Protein AF-A0A1F8RVR6-F1 (afdb_monomer_lite)

Secondary structure (DSSP, 8-state):
--PPPPPPP--TTSEEEETT--S-EEEEEE-SSSTT-EEEEETTTTEEEEE-GGGEEEE-HHHHHHHHHHHHHTPPPHHHHHT--HHHHHTS-TT-HHHHHHHHHHHHHHHHS-PPP-PPPP-SPPPTTS--SS--EEEETTEEEEEETTEEEE-SSPPPPBTTB-TT-THHHHT-S-EEEEETTEEEETTT--EEE---

Foldseek 3Di:
DPDDDDQDDFDPLQWFDFPPADDIWTFDADPVPFQLWTWTQHPVVRDIDTDHPQRTPGTHPVNVVVSLVRNVVRQDDLCQQQLHDPVVVVPDDPPHCLVVLSVVQSVVCSVISHGQDSHHDDPDFDDPPPPDPDWEWDDGSNFIWTCDPRDTDTDVPTDDQDPNADAHYCCVVPVDDDFDDDDPFWTADPRHGDIDGDDD

pLDDT: mean 78.47, std 20.17, range [34.47, 98.69]

Structure (mmCIF, N/CA/C/O backbone):
data_AF-A0A1F8RVR6-F1
#
_entry.id   AF-A0A1F8RVR6-F1
#
loop_
_atom_site.group_PDB
_atom_site.id
_atom_site.type_symbol
_atom_site.label_atom_id
_atom_site.label_alt_id
_atom_site.label_comp_id
_atom_site.label_asym_id
_atom_site.label_entity_id
_atom_site.label_seq_id
_atom_site.pdbx_PDB_ins_code
_atom_site.Cartn_x
_atom_site.Cartn_y
_atom_site.Cartn_z
_atom_site.occupancy
_atom_site.B_iso_or_equiv
_atom_site.auth_seq_id
_atom_site.auth_comp_id
_atom_site.auth_asym_id
_atom_site.auth_atom_id
_atom_site.pdbx_PDB_model_num
ATOM 1 N N . MET A 1 1 ? 0.238 6.242 42.843 1.00 45.16 1 MET A N 1
ATOM 2 C CA . MET A 1 1 ? -0.455 5.699 41.662 1.00 45.16 1 MET A CA 1
ATOM 3 C C . MET A 1 1 ? -0.094 6.628 40.527 1.00 45.16 1 MET A C 1
ATOM 5 O O . MET A 1 1 ? -0.542 7.762 40.542 1.00 45.16 1 MET A O 1
ATOM 9 N N . THR A 1 2 ? 0.858 6.245 39.686 1.00 46.62 2 THR A N 1
ATOM 10 C CA . THR A 1 2 ? 1.146 6.991 38.458 1.00 46.62 2 THR A CA 1
ATOM 11 C C . THR A 1 2 ? 0.022 6.667 37.491 1.00 46.62 2 THR A C 1
ATOM 13 O O . THR A 1 2 ? -0.134 5.496 37.142 1.00 46.62 2 THR A O 1
ATOM 16 N N . ASP A 1 3 ? -0.792 7.664 37.145 1.00 58.59 3 ASP A N 1
ATOM 17 C CA . ASP A 1 3 ? -1.763 7.536 36.063 1.00 58.59 3 ASP A CA 1
ATOM 18 C C . ASP A 1 3 ? -1.012 7.051 34.823 1.00 58.59 3 ASP A C 1
ATOM 20 O O . ASP A 1 3 ? 0.013 7.620 34.436 1.00 58.59 3 ASP A O 1
ATOM 24 N N . GLY A 1 4 ? -1.463 5.924 34.272 1.00 61.03 4 GLY A N 1
ATOM 25 C CA . GLY A 1 4 ? -0.941 5.414 33.012 1.00 61.03 4 GLY A CA 1
ATOM 26 C C . GLY A 1 4 ? -1.176 6.418 31.878 1.00 61.03 4 GLY A C 1
ATOM 27 O O . GLY A 1 4 ? -1.880 7.413 32.067 1.00 61.03 4 GLY A O 1
ATOM 28 N N . PRO A 1 5 ? -0.600 6.176 30.690 1.00 64.00 5 PRO A N 1
ATOM 29 C CA . PRO A 1 5 ? -0.860 7.023 29.534 1.00 64.00 5 PRO A CA 1
ATOM 30 C C . PRO A 1 5 ? -2.372 7.137 29.300 1.00 64.00 5 PRO A C 1
ATOM 32 O O . PRO A 1 5 ? -3.082 6.133 29.223 1.00 64.00 5 PRO A O 1
ATOM 35 N N . GLN A 1 6 ? -2.860 8.376 29.243 1.00 69.88 6 GLN A N 1
ATOM 36 C CA . GLN A 1 6 ? -4.255 8.661 28.938 1.00 69.88 6 GLN A CA 1
ATOM 37 C C . GLN A 1 6 ? -4.538 8.225 27.492 1.00 69.88 6 GLN A C 1
ATOM 39 O O . GLN A 1 6 ? -3.697 8.478 26.623 1.00 69.88 6 GLN A O 1
ATOM 44 N N . PRO A 1 7 ? -5.683 7.573 27.213 1.00 78.31 7 PRO A N 1
ATOM 45 C CA . PRO A 1 7 ? -6.039 7.226 25.846 1.00 78.31 7 PRO A CA 1
ATOM 46 C C . PRO A 1 7 ? -6.102 8.491 24.975 1.00 78.31 7 PRO A C 1
ATOM 48 O O . PRO A 1 7 ? -6.507 9.551 25.469 1.00 78.31 7 PRO A O 1
ATOM 51 N N . PRO A 1 8 ? -5.705 8.395 23.696 1.00 86.56 8 PRO A N 1
ATOM 52 C CA . PRO A 1 8 ? -5.895 9.480 22.748 1.00 86.56 8 PRO A CA 1
ATOM 53 C C . PRO A 1 8 ? -7.387 9.786 22.595 1.00 86.56 8 PRO A C 1
ATOM 55 O O . PRO A 1 8 ? -8.241 8.950 22.893 1.00 86.56 8 PRO A O 1
ATOM 58 N N . ASP A 1 9 ? -7.700 10.982 22.107 1.00 91.81 9 ASP A N 1
ATOM 59 C CA . ASP A 1 9 ? -9.063 11.294 21.692 1.00 91.81 9 ASP A CA 1
ATOM 60 C C . ASP A 1 9 ? -9.406 10.451 20.453 1.00 91.81 9 ASP A C 1
ATOM 62 O O . ASP A 1 9 ? -8.714 10.530 19.435 1.00 91.81 9 ASP A O 1
ATOM 66 N N . PHE A 1 10 ? -10.422 9.594 20.562 1.00 92.56 10 PHE A N 1
ATOM 67 C CA . PHE A 1 10 ? -10.899 8.749 19.472 1.00 92.56 10 PHE A CA 1
ATOM 68 C C . PHE A 1 10 ? -12.423 8.747 19.423 1.00 92.56 10 PHE A C 1
ATOM 70 O O . PHE A 1 10 ? -13.103 8.790 20.449 1.00 92.56 10 PHE A O 1
ATOM 77 N N . ASP A 1 11 ? -12.964 8.649 18.212 1.00 95.62 11 ASP A N 1
ATOM 78 C CA . ASP A 1 11 ? -14.402 8.531 18.009 1.00 95.62 11 ASP A CA 1
ATOM 79 C C . ASP A 1 11 ? -14.835 7.062 18.202 1.00 95.62 11 ASP A C 1
ATOM 81 O O . ASP A 1 11 ? -14.398 6.187 17.444 1.00 95.62 11 ASP A O 1
ATOM 85 N N . PRO A 1 12 ? -15.698 6.743 19.187 1.00 95.19 12 PRO A N 1
ATOM 86 C CA . PRO A 1 12 ? -16.161 5.377 19.412 1.00 95.19 12 PRO A CA 1
ATOM 87 C C . PRO A 1 12 ? -17.019 4.822 18.262 1.00 95.19 12 PRO A C 1
ATOM 89 O O . PRO A 1 12 ? -17.211 3.603 18.192 1.00 95.19 12 PRO A O 1
ATOM 92 N N . GLU A 1 13 ? -17.534 5.663 17.356 1.00 97.75 13 GLU A N 1
ATOM 93 C CA . GLU A 1 13 ? -18.201 5.212 16.130 1.00 97.75 13 GLU A CA 1
ATOM 94 C C . GLU A 1 13 ? -17.207 4.700 15.081 1.00 97.75 13 GLU A C 1
ATOM 96 O O . GLU A 1 13 ? -17.580 3.882 14.234 1.00 97.75 13 GLU A O 1
ATOM 101 N N . LEU A 1 14 ? -15.938 5.105 15.153 1.00 98.06 14 LEU A N 1
ATOM 102 C CA . LEU A 1 14 ? -14.875 4.693 14.237 1.00 98.06 14 LEU A CA 1
ATOM 103 C C . LEU A 1 14 ? -14.159 3.422 14.715 1.00 98.06 14 LEU A C 1
ATOM 105 O O . LEU A 1 14 ? -12.935 3.374 14.815 1.00 98.06 14 LEU A O 1
ATOM 109 N N . TRP A 1 15 ? -14.924 2.366 15.006 1.00 98.25 15 TRP A N 1
ATOM 110 C CA . TRP A 1 15 ? -14.378 1.080 15.445 1.00 98.25 15 TRP A CA 1
ATOM 111 C C . TRP A 1 15 ? -14.198 0.061 14.309 1.00 98.25 15 TRP A C 1
ATOM 113 O O . TRP A 1 15 ? -14.964 0.038 13.335 1.00 98.25 15 TRP A O 1
ATOM 123 N N . ILE A 1 16 ? -13.217 -0.824 14.483 1.00 98.56 16 ILE A N 1
ATOM 124 C CA . ILE A 1 16 ? -12.959 -2.029 13.684 1.00 98.56 16 ILE A CA 1
ATOM 125 C C . ILE A 1 16 ? -12.649 -3.228 14.596 1.00 98.56 16 ILE A C 1
ATOM 127 O O . ILE A 1 16 ? -12.358 -3.054 15.780 1.00 98.56 16 ILE A O 1
ATOM 131 N N . THR A 1 17 ? -12.667 -4.435 14.044 1.00 98.38 17 THR A N 1
ATOM 132 C CA . THR A 1 17 ? -11.943 -5.601 14.570 1.00 98.38 17 THR A CA 1
ATOM 133 C C . THR A 1 17 ? -10.935 -6.053 13.524 1.00 98.38 17 THR A C 1
ATOM 135 O O . THR A 1 17 ? -11.182 -5.907 12.325 1.00 98.38 17 THR A O 1
ATOM 138 N N . ALA A 1 18 ? -9.804 -6.593 13.964 1.00 97.44 18 ALA A N 1
ATOM 139 C CA . ALA A 1 18 ? -8.754 -7.063 13.074 1.00 97.44 18 ALA A CA 1
ATOM 140 C C . ALA A 1 18 ? -8.222 -8.424 13.528 1.00 97.44 18 ALA A C 1
ATOM 142 O O . ALA A 1 18 ? -8.291 -8.750 14.714 1.00 97.44 18 ALA A O 1
ATOM 143 N N . ASP A 1 19 ? -7.731 -9.219 12.582 1.00 96.38 19 ASP A N 1
ATOM 144 C CA . ASP A 1 19 ? -7.071 -10.486 12.892 1.00 96.38 19 ASP A CA 1
ATOM 145 C C . ASP A 1 19 ? -5.822 -10.247 13.757 1.00 96.38 19 ASP A C 1
ATOM 147 O O . ASP A 1 19 ? -5.131 -9.241 13.601 1.00 96.38 19 ASP A O 1
ATOM 151 N N . GLY A 1 20 ? -5.567 -11.136 14.716 1.00 93.38 20 GLY A N 1
ATOM 152 C CA . GLY A 1 20 ? -4.473 -10.984 15.683 1.00 93.38 20 GLY A CA 1
ATOM 153 C C . GLY A 1 20 ? -4.696 -9.958 16.807 1.00 93.38 20 GLY A C 1
ATOM 154 O O . GLY A 1 20 ? -3.794 -9.769 17.623 1.00 93.38 20 GLY A O 1
ATOM 155 N N . TYR A 1 21 ? -5.873 -9.324 16.902 1.00 94.38 21 TYR A N 1
ATOM 156 C CA . TYR A 1 21 ? -6.190 -8.361 17.963 1.00 94.38 21 TYR A CA 1
ATOM 157 C C . TYR A 1 21 ? -7.416 -8.754 18.790 1.00 94.38 21 TYR A C 1
ATOM 159 O O . TYR A 1 21 ? -8.467 -9.120 18.263 1.00 94.38 21 TYR A O 1
ATOM 167 N N . ASP A 1 22 ? -7.305 -8.572 20.107 1.00 94.12 22 ASP A N 1
ATOM 168 C CA . ASP A 1 22 ? -8.416 -8.776 21.031 1.00 94.12 22 ASP A CA 1
ATOM 169 C C . ASP A 1 22 ? -9.325 -7.541 21.101 1.00 94.12 22 ASP A C 1
ATOM 171 O O . ASP A 1 22 ? -8.933 -6.462 21.554 1.00 94.12 22 ASP A O 1
ATOM 175 N N . GLY A 1 23 ? -10.589 -7.723 20.718 1.00 94.75 23 GLY A N 1
ATOM 176 C CA . GLY A 1 23 ? -11.634 -6.710 20.859 1.00 94.75 23 GLY A CA 1
ATOM 177 C C . GLY A 1 23 ? -11.645 -5.650 19.755 1.00 94.75 23 GLY A C 1
ATOM 178 O O . GLY A 1 23 ? -11.168 -5.859 18.642 1.00 94.75 23 GLY A O 1
ATOM 179 N N . ARG A 1 24 ? -12.286 -4.511 20.048 1.00 97.19 24 ARG A N 1
ATOM 180 C CA . ARG A 1 24 ? -12.401 -3.393 19.105 1.00 97.19 24 ARG A CA 1
ATOM 181 C C . ARG A 1 24 ? -11.154 -2.520 19.132 1.00 97.19 24 ARG A C 1
ATOM 183 O O . ARG A 1 24 ? -10.640 -2.201 20.204 1.00 97.19 24 ARG A O 1
ATOM 190 N N . LEU A 1 25 ? -10.764 -2.073 17.947 1.00 98.06 25 LEU A N 1
ATOM 191 C CA . LEU A 1 25 ? -9.764 -1.037 17.724 1.00 98.06 25 LEU A CA 1
ATOM 192 C C . LEU A 1 25 ? -10.461 0.217 17.195 1.00 98.06 25 LEU A C 1
ATOM 194 O O . LEU A 1 25 ? -11.483 0.101 16.516 1.00 98.06 25 LEU A O 1
ATOM 198 N N . TYR A 1 26 ? -9.918 1.396 17.475 1.00 98.06 26 TYR A N 1
ATOM 199 C CA . TYR A 1 26 ? -10.520 2.672 17.072 1.00 98.06 26 TYR A CA 1
ATOM 200 C C . TYR A 1 26 ? -9.595 3.433 16.129 1.00 98.06 26 TYR A C 1
ATOM 202 O O . TYR A 1 26 ? -8.412 3.577 16.425 1.00 98.06 26 TYR A O 1
ATOM 210 N N . LEU A 1 27 ? -10.118 3.891 14.992 1.00 98.00 27 LEU A N 1
ATOM 211 C CA . LEU A 1 27 ? -9.338 4.563 13.951 1.00 98.00 27 LEU A CA 1
ATOM 212 C C . LEU A 1 27 ? -8.799 5.904 14.460 1.00 98.00 27 LEU A C 1
ATOM 214 O O . LEU A 1 27 ? -9.563 6.735 14.948 1.00 98.00 27 LEU A O 1
ATOM 218 N N . LEU A 1 28 ? -7.492 6.117 14.304 1.00 96.25 28 LEU A N 1
ATOM 219 C CA . LEU A 1 28 ? -6.816 7.362 14.676 1.00 96.25 28 LEU A CA 1
ATOM 220 C C . LEU A 1 28 ? -6.298 8.135 13.458 1.00 96.25 28 LEU A C 1
ATOM 222 O O . LEU A 1 28 ? -6.346 9.363 13.455 1.00 96.25 28 LEU A O 1
ATOM 226 N N . GLY A 1 29 ? -5.804 7.452 12.417 1.00 93.88 29 GLY A N 1
ATOM 227 C CA . GLY A 1 29 ? -5.259 8.137 11.240 1.00 93.88 29 GLY A CA 1
ATOM 228 C C . GLY A 1 29 ? -4.235 7.335 10.440 1.00 93.88 29 GLY A C 1
ATOM 229 O O . GLY A 1 29 ? -4.342 6.117 10.319 1.00 93.88 29 GLY A O 1
ATOM 230 N N . ASN A 1 30 ? -3.255 8.043 9.873 1.00 90.19 30 ASN A N 1
ATOM 231 C CA . ASN A 1 30 ? -2.177 7.482 9.055 1.00 90.19 30 ASN A CA 1
ATOM 232 C C . ASN A 1 30 ? -0.987 7.054 9.923 1.00 90.19 30 ASN A C 1
ATOM 234 O O . ASN A 1 30 ? -0.558 7.814 10.789 1.00 90.19 30 ASN A O 1
ATOM 238 N N . ALA A 1 31 ? -0.443 5.857 9.684 1.00 87.50 31 ALA A N 1
ATOM 239 C CA . ALA A 1 31 ? 0.721 5.357 10.419 1.00 87.50 31 ALA A CA 1
ATOM 240 C C . ALA A 1 31 ? 2.039 5.990 9.987 1.00 87.50 31 ALA A C 1
ATOM 242 O O . ALA A 1 31 ? 3.008 5.925 10.737 1.00 87.50 31 ALA A O 1
ATOM 243 N N . HIS A 1 32 ? 2.083 6.581 8.790 1.00 81.81 32 HIS A N 1
ATOM 244 C CA . HIS A 1 32 ? 3.288 7.143 8.180 1.00 81.81 32 HIS A CA 1
ATOM 245 C C . HIS A 1 32 ? 4.469 6.153 8.108 1.00 81.81 32 HIS A C 1
ATOM 247 O O . HIS A 1 32 ? 5.615 6.569 7.979 1.00 81.81 32 HIS A O 1
ATOM 253 N N . THR A 1 33 ? 4.191 4.846 8.187 1.00 78.31 33 THR A N 1
ATOM 254 C CA . THR A 1 33 ? 5.184 3.770 8.061 1.00 78.31 33 THR A CA 1
ATOM 255 C C . THR A 1 33 ? 5.143 3.152 6.670 1.00 78.31 33 THR A C 1
ATOM 257 O O . THR A 1 33 ? 6.149 3.134 5.977 1.00 78.31 33 THR A O 1
ATOM 260 N N . HIS A 1 34 ? 3.965 2.696 6.240 1.00 80.75 34 HIS A N 1
ATOM 261 C CA . HIS A 1 34 ? 3.721 2.179 4.896 1.00 80.75 34 HIS A CA 1
ATOM 262 C C . HIS A 1 34 ? 2.430 2.771 4.341 1.00 80.75 34 HIS A C 1
ATOM 264 O O . HIS A 1 34 ? 1.487 3.044 5.094 1.00 80.75 34 HIS A O 1
ATOM 270 N N . LEU A 1 35 ? 2.370 2.936 3.022 1.00 87.38 35 LEU A N 1
ATOM 271 C CA . LEU A 1 35 ? 1.188 3.466 2.359 1.00 87.38 35 LEU A CA 1
ATOM 272 C C . LEU A 1 35 ? -0.030 2.569 2.634 1.00 87.38 35 LEU A C 1
ATOM 274 O O . LEU A 1 35 ? 0.034 1.346 2.506 1.00 87.38 35 LEU A O 1
ATOM 278 N N . GLY A 1 36 ? -1.130 3.185 3.066 1.00 90.38 36 GLY A N 1
ATOM 279 C CA . GLY A 1 36 ? -2.365 2.486 3.429 1.00 90.38 36 GLY A CA 1
ATOM 280 C C . GLY A 1 36 ? -2.401 1.880 4.835 1.00 90.38 36 GLY A C 1
ATOM 281 O O . GLY A 1 36 ? -3.452 1.369 5.228 1.00 90.38 36 GLY A O 1
ATOM 282 N N . ARG A 1 37 ? -1.320 1.971 5.630 1.00 93.31 37 ARG A N 1
ATOM 283 C CA . ARG A 1 37 ? -1.350 1.570 7.047 1.00 93.31 37 ARG A CA 1
ATOM 284 C C . ARG A 1 37 ? -2.111 2.585 7.893 1.00 93.31 37 ARG A C 1
ATOM 286 O O . ARG A 1 37 ? -1.864 3.792 7.854 1.00 93.31 37 ARG A O 1
ATOM 293 N N . ILE A 1 38 ? -3.015 2.052 8.700 1.00 95.94 38 ILE A N 1
ATOM 294 C CA . ILE A 1 38 ? -3.938 2.794 9.545 1.00 95.94 38 ILE A CA 1
ATOM 295 C C . ILE A 1 38 ? -3.459 2.679 10.989 1.00 95.94 38 ILE A C 1
ATOM 297 O O . ILE A 1 38 ? -3.256 1.569 11.483 1.00 95.94 38 ILE A O 1
ATOM 301 N N . VAL A 1 39 ? -3.319 3.811 11.678 1.00 96.56 39 VAL A N 1
ATOM 302 C CA . VAL A 1 39 ? -3.113 3.821 13.133 1.00 96.56 39 VAL A CA 1
ATOM 303 C C . VAL A 1 39 ? -4.444 3.602 13.813 1.00 96.56 39 VAL A C 1
ATOM 305 O O . VAL A 1 39 ? -5.431 4.281 13.506 1.00 96.56 39 VAL A O 1
ATOM 308 N N . VAL A 1 40 ? -4.449 2.700 14.783 1.00 97.00 40 VAL A N 1
ATOM 309 C CA . VAL A 1 40 ? -5.610 2.408 15.611 1.00 97.00 40 VAL A CA 1
ATOM 310 C C . VAL A 1 40 ? -5.243 2.365 17.085 1.00 97.00 40 VAL A C 1
ATOM 312 O O . VAL A 1 40 ? -4.145 1.958 17.455 1.00 97.00 40 VAL A O 1
ATOM 315 N N . TRP A 1 41 ? -6.174 2.769 17.941 1.00 97.06 41 TRP A N 1
ATOM 316 C CA . TRP A 1 41 ? -6.078 2.582 19.383 1.00 97.06 41 TRP A CA 1
ATOM 317 C C . TRP A 1 41 ? -6.628 1.215 19.783 1.00 97.06 41 TRP A C 1
ATOM 319 O O . TRP A 1 41 ? -7.749 0.871 19.403 1.00 97.06 41 TRP A O 1
ATOM 329 N N . SER A 1 42 ? -5.875 0.459 20.582 1.00 95.12 42 SER A N 1
ATOM 330 C CA . SER A 1 42 ? -6.341 -0.783 21.197 1.00 95.12 42 SER A CA 1
ATOM 331 C C . SER A 1 42 ? -6.611 -0.590 22.685 1.00 95.12 42 SER A C 1
ATOM 333 O O . SER A 1 42 ? -5.710 -0.306 23.478 1.00 95.12 42 SER A O 1
ATOM 335 N N . GLU A 1 43 ? -7.854 -0.839 23.091 1.00 90.56 43 GLU A N 1
ATOM 336 C CA . GLU A 1 43 ? -8.242 -0.835 24.503 1.00 90.56 43 GLU A CA 1
ATOM 337 C C . GLU A 1 43 ? -7.695 -2.042 25.280 1.00 90.56 43 GLU A C 1
ATOM 339 O O . GLU A 1 43 ? -7.586 -1.965 26.505 1.00 90.56 43 GLU A O 1
ATOM 344 N N . ALA A 1 44 ? -7.356 -3.144 24.604 1.00 91.50 44 ALA A N 1
ATOM 345 C CA . ALA A 1 44 ? -6.841 -4.351 25.249 1.00 91.50 44 ALA A CA 1
ATOM 346 C C . ALA A 1 44 ? -5.401 -4.154 25.746 1.00 91.50 44 ALA A C 1
ATOM 348 O O . ALA A 1 44 ? -5.100 -4.455 26.899 1.00 91.50 44 ALA A O 1
ATOM 349 N N . ILE A 1 45 ? -4.538 -3.581 24.900 1.00 91.31 45 ILE A N 1
ATOM 350 C CA . ILE A 1 45 ? -3.124 -3.327 25.228 1.00 91.31 45 ILE A CA 1
ATOM 351 C C . ILE A 1 45 ? -2.852 -1.888 25.689 1.00 91.31 45 ILE A C 1
ATOM 353 O O . ILE A 1 45 ? -1.723 -1.572 26.052 1.00 91.31 45 ILE A O 1
ATOM 357 N N . LYS A 1 46 ? -3.875 -1.019 25.690 1.00 91.38 46 LYS A N 1
ATOM 358 C CA . LYS A 1 46 ? -3.778 0.407 26.058 1.00 91.38 46 LYS A CA 1
ATOM 359 C C . LYS A 1 46 ? -2.685 1.145 25.275 1.00 91.38 46 LYS A C 1
ATOM 361 O O . LYS A 1 46 ? -1.918 1.919 25.846 1.00 91.38 46 LYS A O 1
ATOM 366 N N . ALA A 1 47 ? -2.611 0.883 23.971 1.00 93.00 47 ALA A N 1
ATOM 367 C CA . ALA A 1 47 ? -1.606 1.458 23.084 1.00 93.00 47 ALA A CA 1
ATOM 368 C C . ALA A 1 47 ? -2.139 1.650 21.658 1.00 93.00 47 ALA A C 1
ATOM 370 O O . ALA A 1 47 ? -3.091 0.987 21.235 1.00 93.00 47 ALA A O 1
ATOM 371 N N . ALA A 1 48 ? -1.495 2.557 20.919 1.00 94.25 48 ALA A N 1
ATOM 372 C CA . ALA A 1 48 ? -1.683 2.680 19.481 1.00 94.25 48 ALA A CA 1
ATOM 373 C C . ALA A 1 48 ? -0.873 1.603 18.744 1.00 94.25 48 ALA A C 1
ATOM 375 O O . ALA A 1 48 ? 0.234 1.259 19.154 1.00 94.25 48 ALA A O 1
ATOM 376 N N . THR A 1 49 ? -1.432 1.085 17.657 1.00 93.62 49 THR A N 1
ATOM 377 C CA . THR A 1 49 ? -0.823 0.074 16.785 1.00 93.62 49 THR A CA 1
ATOM 378 C C . THR A 1 49 ? -1.210 0.339 15.331 1.00 93.62 49 THR A C 1
ATOM 380 O O . THR A 1 49 ? -2.034 1.212 15.052 1.00 93.62 49 THR A O 1
ATOM 383 N N . ASN A 1 50 ? -0.626 -0.413 14.402 1.00 94.50 50 ASN A N 1
ATOM 384 C CA . ASN A 1 50 ? -0.846 -0.265 12.971 1.00 94.50 50 ASN A CA 1
ATOM 385 C C . ASN A 1 50 ? -1.564 -1.489 12.409 1.00 94.50 50 ASN A C 1
ATOM 387 O O . ASN A 1 50 ? -1.181 -2.624 12.685 1.00 94.50 50 ASN A O 1
ATOM 391 N N . VAL A 1 51 ? -2.562 -1.251 11.565 1.00 94.94 51 VAL A N 1
ATOM 392 C CA . VAL A 1 51 ? -3.291 -2.294 10.835 1.00 94.94 51 VAL A CA 1
ATOM 393 C C . VAL A 1 51 ? -3.411 -1.920 9.364 1.00 94.94 51 VAL A C 1
ATOM 395 O O . VAL A 1 51 ? -3.328 -0.754 8.979 1.00 94.94 51 VAL A O 1
ATOM 398 N N . SER A 1 52 ? -3.578 -2.921 8.521 1.00 94.69 52 SER A N 1
ATOM 399 C CA . SER A 1 52 ? -3.914 -2.794 7.113 1.00 94.69 52 SER A CA 1
ATOM 400 C C . SER A 1 52 ? -5.369 -3.194 6.880 1.00 94.69 52 SER A C 1
ATOM 402 O O . SER A 1 52 ? -5.992 -3.860 7.707 1.00 94.69 52 SER A O 1
ATOM 404 N N . LYS A 1 53 ? -5.931 -2.807 5.732 1.00 96.19 53 LYS A N 1
ATOM 405 C CA . LYS A 1 53 ? -7.323 -3.115 5.390 1.00 96.19 53 LYS A CA 1
ATOM 406 C C . LYS A 1 53 ? -7.580 -4.621 5.302 1.00 96.19 53 LYS A C 1
ATOM 408 O O . LYS A 1 53 ? -8.663 -5.049 5.687 1.00 96.19 53 LYS A O 1
ATOM 413 N N . TYR A 1 54 ? -6.622 -5.414 4.822 1.00 95.62 54 TYR A N 1
ATOM 414 C CA . TYR A 1 54 ? -6.797 -6.866 4.709 1.00 95.62 54 TYR A CA 1
ATOM 415 C C . TYR A 1 54 ? -6.905 -7.565 6.071 1.00 95.62 54 TYR A C 1
ATOM 417 O O . TYR A 1 54 ? -7.484 -8.643 6.146 1.00 95.62 54 TYR A O 1
ATOM 425 N N . GLU A 1 55 ? -6.367 -6.954 7.130 1.00 96.44 55 GLU A N 1
ATOM 426 C CA . GLU A 1 55 ? -6.439 -7.481 8.497 1.00 96.44 55 GLU A CA 1
ATOM 427 C C . GLU A 1 55 ? -7.804 -7.189 9.133 1.00 96.44 55 GLU A C 1
ATOM 429 O O . GLU A 1 55 ? -8.169 -7.832 10.112 1.00 96.44 55 GLU A O 1
ATOM 434 N N . VAL A 1 56 ? -8.583 -6.243 8.589 1.00 97.69 56 VAL A N 1
ATOM 435 C CA . VAL A 1 56 ? -9.892 -5.848 9.125 1.00 97.69 56 VAL A CA 1
ATOM 436 C C . VAL A 1 56 ? -10.932 -6.939 8.869 1.00 97.69 56 VAL A C 1
ATOM 438 O O . VAL A 1 56 ? -11.301 -7.217 7.727 1.00 97.69 56 VAL A O 1
ATOM 441 N N . THR A 1 57 ? -11.465 -7.511 9.947 1.00 98.00 57 THR A N 1
ATOM 442 C CA . THR A 1 57 ? -12.460 -8.594 9.910 1.00 98.00 57 THR A CA 1
ATOM 443 C C . THR A 1 57 ? -13.896 -8.091 10.050 1.00 98.00 57 THR A C 1
ATOM 445 O O . THR A 1 57 ? -14.809 -8.657 9.450 1.00 98.00 57 THR A O 1
ATOM 448 N N . ASP A 1 58 ? -14.106 -7.002 10.792 1.00 98.38 58 ASP A N 1
ATOM 449 C CA . ASP A 1 58 ? -15.380 -6.287 10.886 1.00 98.38 58 ASP A CA 1
ATOM 450 C C . ASP A 1 58 ? -15.141 -4.795 11.155 1.00 98.38 58 ASP A C 1
ATOM 452 O O . ASP A 1 58 ? -14.074 -4.374 11.601 1.00 98.38 58 ASP A O 1
ATOM 456 N N . ALA A 1 59 ? -16.135 -3.970 10.847 1.00 98.44 59 ALA A N 1
ATOM 457 C CA . ALA A 1 59 ? -16.048 -2.527 10.982 1.00 98.44 59 ALA A CA 1
ATOM 458 C C . ALA A 1 59 ? -17.432 -1.889 11.070 1.00 98.44 59 ALA A C 1
ATOM 460 O O . ALA A 1 59 ? -18.396 -2.339 10.439 1.00 98.44 59 ALA A O 1
ATOM 461 N N . SER A 1 60 ? -17.507 -0.762 11.776 1.00 98.69 60 SER A N 1
ATOM 462 C CA . SER A 1 60 ? -18.685 0.100 11.730 1.00 98.69 60 SER A CA 1
ATOM 463 C C . SER A 1 60 ? -18.930 0.644 10.311 1.00 98.69 60 SER A C 1
ATOM 465 O O . SER A 1 60 ? -18.032 0.698 9.466 1.00 98.69 60 SER A O 1
ATOM 467 N N . ALA A 1 61 ? -20.155 1.101 10.034 1.00 98.50 61 ALA A N 1
ATOM 468 C CA . ALA A 1 61 ? -20.464 1.742 8.754 1.00 98.50 61 ALA A CA 1
ATOM 469 C C . ALA A 1 61 ? -19.661 3.039 8.532 1.00 98.50 61 ALA A C 1
ATOM 471 O O . ALA A 1 61 ? -19.281 3.331 7.397 1.00 98.50 61 ALA A O 1
ATOM 472 N N . ALA A 1 62 ? -19.392 3.794 9.602 1.00 98.44 62 ALA A N 1
ATOM 473 C CA . ALA A 1 62 ? -18.559 4.990 9.553 1.00 98.44 62 ALA A CA 1
ATOM 474 C C . ALA A 1 62 ? -17.101 4.623 9.235 1.00 98.44 62 ALA A C 1
ATOM 476 O O . ALA A 1 62 ? -16.530 5.170 8.293 1.00 98.44 62 ALA A O 1
ATOM 477 N N . SER A 1 63 ? -16.553 3.610 9.913 1.00 98.50 63 SER A N 1
ATOM 478 C CA . SER A 1 63 ? -15.197 3.104 9.685 1.00 98.50 63 SER A CA 1
ATOM 479 C C . SER A 1 63 ? -14.985 2.607 8.261 1.00 98.50 63 SER A C 1
ATOM 481 O O . SER A 1 63 ? -13.968 2.921 7.655 1.00 98.50 63 SER A O 1
ATOM 483 N N . ARG A 1 64 ? -15.950 1.882 7.677 1.00 98.38 64 ARG A N 1
ATOM 484 C CA . ARG A 1 64 ? -15.835 1.403 6.285 1.00 98.38 64 ARG A CA 1
ATOM 485 C C . ARG A 1 64 ? -15.668 2.558 5.295 1.00 98.38 64 ARG A C 1
ATOM 487 O O . ARG A 1 64 ? -14.795 2.494 4.435 1.00 98.38 64 ARG A O 1
ATOM 494 N N . ARG A 1 65 ? -16.470 3.618 5.445 1.00 98.25 65 ARG A N 1
ATOM 495 C CA . ARG A 1 65 ? -16.387 4.821 4.599 1.00 98.25 65 ARG A CA 1
ATOM 496 C C . ARG A 1 65 ? -15.103 5.600 4.847 1.00 98.25 65 ARG A C 1
ATOM 498 O O . ARG A 1 65 ? -14.498 6.086 3.898 1.00 98.25 65 ARG A O 1
ATOM 505 N N . TRP A 1 66 ? -14.692 5.698 6.110 1.00 98.00 66 TRP A N 1
ATOM 506 C CA . TRP A 1 66 ? -13.438 6.339 6.480 1.00 98.00 66 TRP A CA 1
ATOM 507 C C . TRP A 1 66 ? -12.249 5.621 5.841 1.00 98.00 66 TRP A C 1
ATOM 509 O O . TRP A 1 66 ? -11.455 6.270 5.175 1.00 98.00 66 TRP A O 1
ATOM 519 N N . ILE A 1 67 ? -12.170 4.289 5.956 1.00 98.00 67 ILE A N 1
ATOM 520 C CA . ILE A 1 67 ? -11.092 3.473 5.374 1.00 98.00 67 ILE A CA 1
ATOM 521 C C . ILE A 1 67 ? -11.064 3.627 3.854 1.00 98.00 67 ILE A C 1
ATOM 523 O O . ILE A 1 67 ? -9.995 3.776 3.271 1.00 98.00 67 ILE A O 1
ATOM 527 N N . GLU A 1 68 ? -12.226 3.612 3.199 1.00 97.50 68 GLU A N 1
ATOM 528 C CA . GLU A 1 68 ? -12.301 3.828 1.755 1.00 97.50 68 GLU A CA 1
ATOM 529 C C . GLU A 1 68 ? -11.744 5.201 1.362 1.00 97.50 68 GLU A C 1
ATOM 531 O O . GLU A 1 68 ? -10.843 5.271 0.530 1.00 97.50 68 GLU A O 1
ATOM 536 N N . GLY A 1 69 ? -12.215 6.279 1.995 1.00 97.75 69 GLY A N 1
ATOM 537 C CA . GLY A 1 69 ? -11.711 7.629 1.732 1.00 97.75 69 GLY A CA 1
ATOM 538 C C . GLY A 1 69 ? -10.226 7.793 2.071 1.00 97.75 69 GLY A C 1
ATOM 539 O O . GLY A 1 69 ? -9.489 8.422 1.316 1.00 97.75 69 GLY A O 1
ATOM 540 N N . PHE A 1 70 ? -9.773 7.179 3.165 1.00 97.31 70 PHE A N 1
ATOM 541 C CA . PHE A 1 70 ? -8.377 7.167 3.587 1.00 97.31 70 PHE A CA 1
ATOM 542 C C . PHE A 1 70 ? -7.479 6.534 2.525 1.00 97.31 70 PHE A C 1
ATOM 544 O O . PHE A 1 70 ? -6.492 7.149 2.129 1.00 97.31 70 PHE A O 1
ATOM 551 N N . LEU A 1 71 ? -7.835 5.351 2.014 1.00 96.94 71 LEU A N 1
ATOM 552 C CA . LEU A 1 71 ? -7.048 4.692 0.971 1.00 96.94 71 LEU A CA 1
ATOM 553 C C . LEU A 1 71 ? -7.032 5.509 -0.323 1.00 96.94 71 LEU A C 1
ATOM 555 O O . LEU A 1 71 ? -5.968 5.669 -0.907 1.00 96.94 71 LEU A O 1
ATOM 559 N N . ARG A 1 72 ? -8.169 6.094 -0.729 1.00 96.25 72 ARG A N 1
ATOM 560 C CA . ARG A 1 72 ? -8.236 6.991 -1.899 1.00 96.25 72 ARG A CA 1
ATOM 561 C C . ARG A 1 72 ? -7.323 8.212 -1.763 1.00 96.25 72 ARG A C 1
ATOM 563 O O . ARG A 1 72 ? -6.699 8.633 -2.727 1.00 96.25 72 ARG A O 1
ATOM 570 N N . GLY A 1 73 ? -7.239 8.780 -0.561 1.00 95.50 73 GLY A N 1
ATOM 571 C CA . GLY A 1 73 ? -6.356 9.911 -0.271 1.00 95.50 73 GLY A CA 1
ATOM 572 C C . GLY A 1 73 ? -4.871 9.548 -0.167 1.00 95.50 73 GLY A C 1
ATOM 573 O O . GLY A 1 73 ? -4.040 10.447 -0.139 1.00 95.50 73 GLY A O 1
ATOM 574 N N . ASN A 1 74 ? -4.543 8.256 -0.101 1.00 94.44 74 ASN A N 1
ATOM 575 C CA . ASN A 1 74 ? -3.182 7.727 -0.014 1.00 94.44 74 ASN A CA 1
ATOM 576 C C . ASN A 1 74 ? -2.852 6.866 -1.244 1.00 94.44 74 ASN A C 1
ATOM 578 O O . ASN A 1 74 ? -2.174 5.854 -1.114 1.00 94.44 74 ASN A O 1
ATOM 582 N N . GLU A 1 75 ? -3.403 7.172 -2.416 1.00 95.12 75 GLU A N 1
ATOM 583 C CA . GLU A 1 75 ? -3.062 6.452 -3.647 1.00 95.12 75 GLU A CA 1
ATOM 584 C C . GLU A 1 75 ? -1.663 6.849 -4.127 1.00 95.12 75 GLU A C 1
ATOM 586 O O . GLU A 1 75 ? -1.380 8.048 -4.187 1.00 95.12 75 GLU A O 1
ATOM 591 N N . PRO A 1 76 ? -0.807 5.887 -4.517 1.00 93.38 76 PRO A N 1
ATOM 592 C CA . PRO A 1 76 ? 0.440 6.229 -5.176 1.00 93.38 76 PRO A CA 1
ATOM 593 C C . PRO A 1 76 ? 0.163 6.750 -6.588 1.00 93.38 76 PRO A C 1
ATOM 595 O O . PRO A 1 76 ? -0.674 6.203 -7.325 1.00 93.38 76 PRO A O 1
ATOM 598 N N . GLY A 1 77 ? 0.900 7.788 -6.981 1.00 94.88 77 GLY A N 1
ATOM 599 C CA . GLY A 1 77 ? 0.875 8.299 -8.353 1.00 94.88 77 GLY A CA 1
ATOM 600 C C . GLY A 1 77 ? 1.446 7.287 -9.360 1.00 94.88 77 GLY A C 1
ATOM 601 O O . GLY A 1 77 ? 2.088 6.313 -8.953 1.00 94.88 77 GLY A O 1
ATOM 602 N N . PRO A 1 78 ? 1.247 7.486 -10.678 1.00 94.94 78 PRO A N 1
ATOM 603 C CA . PRO A 1 78 ? 1.798 6.582 -11.683 1.00 94.94 78 PRO A CA 1
ATOM 604 C C . PRO A 1 78 ? 3.329 6.517 -11.633 1.00 94.94 78 PRO A C 1
ATOM 606 O O . PRO A 1 78 ? 3.848 5.410 -11.516 1.00 94.94 78 PRO A O 1
ATOM 609 N N . ALA A 1 79 ? 4.047 7.650 -11.626 1.00 93.75 79 ALA A N 1
ATOM 610 C CA . ALA A 1 79 ? 5.508 7.675 -11.467 1.00 93.75 79 ALA A CA 1
ATOM 611 C C . ALA A 1 79 ? 5.985 6.906 -10.223 1.00 93.75 79 ALA A C 1
ATOM 613 O O . ALA A 1 79 ? 6.850 6.036 -10.323 1.00 93.75 79 ALA A O 1
ATOM 614 N N . GLU A 1 80 ? 5.366 7.165 -9.067 1.00 91.50 80 GLU A N 1
ATOM 615 C CA . GLU A 1 80 ? 5.698 6.512 -7.795 1.00 91.50 80 GLU A CA 1
ATOM 616 C C . GLU A 1 80 ? 5.490 4.992 -7.859 1.00 91.50 80 GLU A C 1
ATOM 618 O O . GLU A 1 80 ? 6.375 4.222 -7.489 1.00 91.50 80 GLU A O 1
ATOM 623 N N . TYR A 1 81 ? 4.349 4.539 -8.386 1.00 92.81 81 TYR A N 1
ATOM 624 C CA . TYR A 1 81 ? 4.075 3.111 -8.543 1.00 92.81 81 TYR A CA 1
ATOM 625 C C . TYR A 1 81 ? 5.012 2.438 -9.547 1.00 92.81 81 TYR A C 1
ATOM 627 O O . TYR A 1 81 ? 5.453 1.306 -9.338 1.00 92.81 81 TYR A O 1
ATOM 635 N N . LEU A 1 82 ? 5.291 3.115 -10.660 1.00 91.38 82 LEU A N 1
ATOM 636 C CA . LEU A 1 82 ? 6.130 2.601 -11.738 1.00 91.38 82 LEU A CA 1
ATOM 637 C C . LEU A 1 82 ? 7.622 2.648 -11.396 1.00 91.38 82 LEU A C 1
ATOM 639 O O . LEU A 1 82 ? 8.410 1.995 -12.079 1.00 91.38 82 LEU A O 1
ATOM 643 N N . GLY A 1 83 ? 7.996 3.372 -10.339 1.00 88.25 83 GLY A N 1
ATOM 644 C CA . GLY A 1 83 ? 9.379 3.595 -9.944 1.00 88.25 83 GLY A CA 1
ATOM 645 C C . GLY A 1 83 ? 10.158 4.402 -10.982 1.00 88.25 83 GLY A C 1
ATOM 646 O O . GLY A 1 83 ? 11.348 4.170 -11.166 1.00 88.25 83 GLY A O 1
ATOM 647 N N . ILE A 1 84 ? 9.503 5.324 -11.682 1.00 87.81 84 ILE A N 1
ATOM 648 C CA . ILE A 1 84 ? 10.125 6.209 -12.677 1.00 87.81 84 ILE A CA 1
ATOM 649 C C . ILE A 1 84 ? 10.014 7.663 -12.214 1.00 87.81 84 ILE A C 1
ATOM 651 O O . ILE A 1 84 ? 9.243 7.972 -11.307 1.00 87.81 84 ILE A O 1
ATOM 655 N N . ASP A 1 85 ? 10.794 8.565 -12.806 1.00 89.38 85 ASP A N 1
ATOM 656 C CA . ASP A 1 85 ? 10.638 9.995 -12.537 1.00 89.38 85 ASP A CA 1
ATOM 657 C C . ASP A 1 85 ? 9.457 10.606 -13.319 1.00 89.38 85 ASP A C 1
ATOM 659 O O . ASP A 1 85 ? 8.952 10.029 -14.282 1.00 89.38 85 ASP A O 1
ATOM 663 N N . GLU A 1 86 ? 9.000 11.787 -12.894 1.00 89.75 86 GLU A N 1
ATOM 664 C CA . GLU A 1 86 ? 7.843 12.467 -13.496 1.00 89.75 86 GLU A CA 1
ATOM 665 C C . GLU A 1 86 ? 8.067 12.871 -14.964 1.00 89.75 86 GLU A C 1
ATOM 667 O O . GLU A 1 86 ? 7.102 12.983 -15.720 1.00 89.75 86 GLU A O 1
ATOM 672 N N . LEU A 1 87 ? 9.317 13.092 -15.392 1.00 90.19 87 LEU A N 1
ATOM 673 C CA . LEU A 1 87 ? 9.615 13.390 -16.797 1.00 90.19 87 LEU A CA 1
ATOM 674 C C . LEU A 1 87 ? 9.466 12.124 -17.642 1.00 90.19 87 LEU A C 1
ATOM 676 O O . LEU A 1 87 ? 8.853 12.175 -18.703 1.00 90.19 87 LEU A O 1
ATOM 680 N N . ALA A 1 88 ? 9.955 10.990 -17.138 1.00 88.44 88 ALA A N 1
ATOM 681 C CA . ALA A 1 88 ? 9.756 9.690 -17.765 1.00 88.44 88 ALA A CA 1
ATOM 682 C C . ALA A 1 88 ? 8.271 9.294 -17.815 1.00 88.44 88 ALA A C 1
ATOM 684 O O . ALA A 1 88 ? 7.841 8.697 -18.797 1.00 88.44 88 ALA A O 1
ATOM 685 N N . GLU A 1 89 ? 7.471 9.650 -16.800 1.00 92.00 89 GLU A N 1
ATOM 686 C CA . GLU A 1 89 ? 6.009 9.499 -16.866 1.00 92.00 89 GLU A CA 1
ATOM 687 C C . GLU A 1 89 ? 5.402 10.371 -17.975 1.00 92.00 89 GLU A C 1
ATOM 689 O O . GLU A 1 89 ? 4.535 9.903 -18.710 1.00 92.00 89 GLU A O 1
ATOM 694 N N . ALA A 1 90 ? 5.851 11.621 -18.121 1.00 92.00 90 ALA A N 1
ATOM 695 C CA . ALA A 1 90 ? 5.319 12.549 -19.121 1.00 92.00 90 ALA A CA 1
ATOM 696 C C . ALA A 1 90 ? 5.571 12.106 -20.574 1.00 92.00 90 ALA A C 1
ATOM 698 O O . ALA A 1 90 ? 4.841 12.534 -21.471 1.00 92.00 90 ALA A O 1
ATOM 699 N N . ASP A 1 91 ? 6.571 11.250 -20.794 1.00 93.12 91 ASP A N 1
ATOM 700 C CA . ASP A 1 91 ? 6.878 10.643 -22.091 1.00 93.12 91 ASP A CA 1
ATOM 701 C C . ASP A 1 91 ? 6.010 9.403 -22.403 1.00 93.12 91 ASP A C 1
ATOM 703 O O . ASP A 1 91 ? 6.080 8.878 -23.517 1.00 93.12 91 ASP A O 1
ATOM 707 N N . LEU A 1 92 ? 5.187 8.920 -21.458 1.00 91.00 92 LEU A N 1
ATOM 708 C CA . LEU A 1 92 ? 4.285 7.787 -21.683 1.00 91.00 92 LEU A CA 1
ATOM 709 C C . LEU A 1 92 ? 3.037 8.200 -22.472 1.00 91.00 92 LEU A C 1
ATOM 711 O O . LEU A 1 92 ? 2.332 9.154 -22.132 1.00 91.00 92 LEU A O 1
ATOM 715 N N . ASP A 1 93 ? 2.697 7.402 -23.482 1.00 93.00 93 ASP A N 1
ATOM 716 C CA . ASP A 1 93 ? 1.432 7.540 -24.194 1.00 93.00 93 ASP A CA 1
ATOM 717 C C . ASP A 1 93 ? 0.242 7.131 -23.307 1.00 93.00 93 ASP A C 1
ATOM 719 O O . ASP A 1 93 ? 0.332 6.291 -22.409 1.00 93.00 93 ASP A O 1
ATOM 723 N N . SER A 1 94 ? -0.938 7.696 -23.579 1.00 88.06 94 SER A N 1
ATOM 724 C CA . SER A 1 94 ? -2.146 7.438 -22.773 1.00 88.06 94 SER A CA 1
ATOM 725 C C . SER A 1 94 ? -2.608 5.970 -22.757 1.00 88.06 94 SER A C 1
ATOM 727 O O . SER A 1 94 ? -3.333 5.554 -21.846 1.00 88.06 94 SER A O 1
ATOM 729 N N . ASP A 1 95 ? -2.220 5.188 -23.766 1.00 92.81 95 ASP A N 1
ATOM 730 C CA . ASP A 1 95 ? -2.492 3.757 -23.901 1.00 92.81 95 ASP A CA 1
ATOM 731 C C . ASP A 1 95 ? -1.295 2.875 -23.513 1.00 92.81 95 ASP A C 1
ATOM 733 O O . ASP A 1 95 ? -1.368 1.652 -23.677 1.00 92.81 95 ASP A O 1
ATOM 737 N N . ASP A 1 96 ? -0.240 3.458 -22.929 1.00 94.62 96 ASP A N 1
ATOM 738 C CA . ASP A 1 96 ? 0.924 2.706 -22.475 1.00 94.62 96 ASP A CA 1
ATOM 739 C C . ASP A 1 96 ? 0.505 1.599 -21.477 1.00 94.62 96 ASP A C 1
ATOM 741 O O . ASP A 1 96 ? -0.235 1.851 -20.507 1.00 94.62 96 ASP A O 1
ATOM 745 N N . PRO A 1 97 ? 0.967 0.345 -21.668 1.00 93.56 97 PRO A N 1
ATOM 746 C CA . PRO A 1 97 ? 0.694 -0.760 -20.752 1.00 93.56 97 PRO A CA 1
ATOM 747 C C . PRO A 1 97 ? 1.065 -0.485 -19.285 1.00 93.56 97 PRO A C 1
ATOM 749 O O . PRO A 1 97 ? 0.508 -1.127 -18.389 1.00 93.56 97 PRO A O 1
ATOM 752 N N . ALA A 1 98 ? 1.974 0.452 -19.006 1.00 93.00 98 ALA A N 1
ATOM 753 C CA . ALA A 1 98 ? 2.334 0.907 -17.666 1.00 93.00 98 ALA A CA 1
ATOM 754 C C . ALA A 1 98 ? 1.129 1.442 -16.891 1.00 93.00 98 ALA A C 1
ATOM 756 O O . ALA A 1 98 ? 0.922 1.055 -15.738 1.00 93.00 98 ALA A O 1
ATOM 757 N N . TYR A 1 99 ? 0.250 2.213 -17.534 1.00 95.19 99 TYR A N 1
ATOM 758 C CA . TYR A 1 99 ? -0.965 2.692 -16.881 1.00 95.19 99 TYR A CA 1
ATOM 759 C C . TYR A 1 99 ? -1.941 1.558 -16.554 1.00 95.19 99 TYR A C 1
ATOM 761 O O . TYR A 1 99 ? -2.666 1.626 -15.560 1.00 95.19 99 TYR A O 1
ATOM 769 N N . ALA A 1 100 ? -1.973 0.493 -17.362 1.00 94.12 100 ALA A N 1
ATOM 770 C CA . ALA A 1 100 ? -2.767 -0.689 -17.037 1.00 94.12 100 ALA A CA 1
ATOM 771 C C . ALA A 1 100 ? -2.210 -1.421 -15.806 1.00 94.12 100 ALA A C 1
ATOM 773 O O . ALA A 1 100 ? -2.996 -1.827 -14.947 1.00 94.12 100 ALA A O 1
ATOM 774 N N . ARG A 1 101 ? -0.877 -1.523 -15.678 1.00 93.62 101 ARG A N 1
ATOM 775 C CA . ARG A 1 101 ? -0.222 -2.085 -14.484 1.00 93.62 101 ARG A CA 1
ATOM 776 C C . ARG A 1 101 ? -0.491 -1.242 -13.244 1.00 93.62 101 ARG A C 1
ATOM 778 O O . ARG A 1 101 ? -0.919 -1.792 -12.236 1.00 93.62 101 ARG A O 1
ATOM 785 N N . TRP A 1 102 ? -0.341 0.078 -13.339 1.00 95.44 102 TRP A N 1
ATOM 786 C CA . TRP A 1 102 ? -0.658 0.995 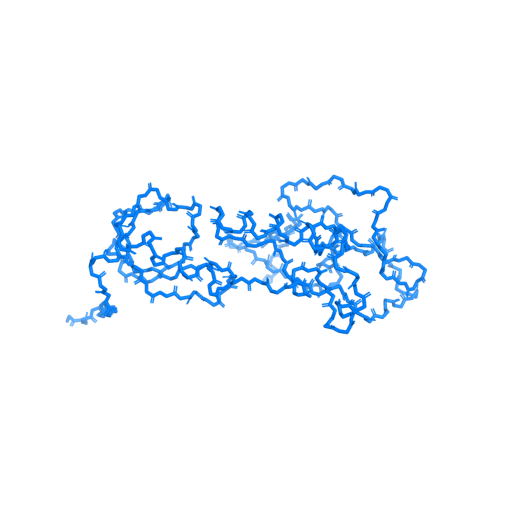-12.242 1.00 95.44 102 TRP A CA 1
ATOM 787 C C . TRP A 1 102 ? -2.108 0.854 -11.772 1.00 95.44 102 TRP A C 1
ATOM 789 O O . TRP A 1 102 ? -2.350 0.631 -10.588 1.00 95.44 102 TRP A O 1
ATOM 799 N N . ARG A 1 103 ? -3.083 0.859 -12.690 1.00 95.62 103 ARG A N 1
ATOM 800 C CA . ARG A 1 103 ? -4.501 0.653 -12.336 1.00 95.62 103 ARG A CA 1
ATOM 801 C C . ARG A 1 103 ? -4.765 -0.702 -11.679 1.00 95.62 103 ARG A C 1
ATOM 803 O O . ARG A 1 103 ? -5.578 -0.779 -10.760 1.00 95.62 103 ARG A O 1
ATOM 810 N N . ALA A 1 104 ? -4.097 -1.762 -12.134 1.00 94.50 104 ALA A N 1
ATOM 811 C CA . ALA A 1 104 ? -4.186 -3.074 -11.496 1.00 94.50 104 ALA A CA 1
ATOM 812 C C . ALA A 1 104 ? -3.583 -3.052 -10.079 1.00 94.50 104 ALA A C 1
ATOM 814 O O . ALA A 1 104 ? -4.188 -3.587 -9.151 1.00 94.50 104 ALA A O 1
ATOM 815 N N . GLY A 1 105 ? -2.451 -2.366 -9.898 1.00 94.12 105 GLY A N 1
ATOM 816 C CA . GLY A 1 105 ? -1.839 -2.114 -8.595 1.00 94.12 105 GLY A CA 1
ATOM 817 C C . GLY A 1 105 ? -2.756 -1.348 -7.642 1.00 94.12 105 GLY A C 1
ATOM 818 O O . GLY A 1 105 ? -2.904 -1.748 -6.492 1.00 94.12 105 GLY A O 1
ATOM 819 N N . LEU A 1 106 ? -3.442 -0.307 -8.125 1.00 96.19 106 LEU A N 1
ATOM 820 C CA . LEU A 1 106 ? -4.432 0.428 -7.333 1.00 96.19 106 LEU A CA 1
ATOM 821 C C . LEU A 1 106 ? -5.624 -0.447 -6.935 1.00 96.19 106 LEU A C 1
ATOM 823 O O . LEU A 1 106 ? -6.085 -0.380 -5.799 1.00 96.19 106 LEU A O 1
ATOM 827 N N . ALA A 1 107 ? -6.121 -1.290 -7.844 1.00 95.75 107 ALA A N 1
ATOM 828 C CA . ALA A 1 107 ? -7.211 -2.211 -7.533 1.00 95.75 107 ALA A CA 1
ATOM 829 C C . ALA A 1 107 ? -6.836 -3.176 -6.396 1.00 95.75 107 ALA A C 1
ATOM 831 O O . ALA A 1 107 ? -7.643 -3.410 -5.493 1.00 95.75 107 ALA A O 1
ATOM 832 N N . GLU A 1 108 ? -5.604 -3.685 -6.417 1.00 94.44 108 GLU A N 1
ATOM 833 C CA . GLU A 1 108 ? -5.063 -4.510 -5.339 1.00 94.44 108 GLU A CA 1
ATOM 834 C C . GLU A 1 108 ? -4.896 -3.706 -4.045 1.00 94.44 108 GLU A C 1
ATOM 836 O O . GLU A 1 108 ? -5.379 -4.132 -2.997 1.00 94.44 108 GLU A O 1
ATOM 841 N N . TYR A 1 109 ? -4.338 -2.498 -4.125 1.00 95.50 109 TYR A N 1
ATOM 842 C CA . TYR A 1 109 ? -4.197 -1.594 -2.986 1.00 95.50 109 TYR A CA 1
ATOM 843 C C . TYR A 1 109 ? -5.538 -1.283 -2.310 1.00 95.50 109 TYR A C 1
ATOM 845 O O . TYR A 1 109 ? -5.640 -1.321 -1.086 1.00 95.50 109 TYR A O 1
ATOM 853 N N . TYR A 1 110 ? -6.618 -1.053 -3.061 1.00 95.69 110 TYR A N 1
ATOM 854 C CA . TYR A 1 110 ? -7.934 -0.860 -2.445 1.00 95.69 110 TYR A CA 1
ATOM 855 C C . TYR A 1 110 ? -8.462 -2.118 -1.777 1.00 95.69 110 TYR A C 1
ATOM 857 O O . TYR A 1 110 ? -9.298 -2.017 -0.879 1.00 95.69 110 TYR A O 1
ATOM 865 N N . ARG A 1 111 ? -8.047 -3.300 -2.225 1.00 94.81 111 ARG A N 1
ATOM 866 C CA . ARG A 1 111 ? -8.468 -4.567 -1.635 1.00 94.81 111 ARG A CA 1
ATOM 867 C C . ARG A 1 111 ? -7.706 -4.837 -0.344 1.00 94.81 111 ARG A C 1
ATOM 869 O O . ARG A 1 111 ? -8.331 -5.216 0.645 1.00 94.81 111 ARG A O 1
ATOM 876 N N . THR A 1 112 ? -6.395 -4.625 -0.354 1.00 94.00 112 THR A N 1
ATOM 877 C CA . THR A 1 112 ? -5.506 -5.035 0.734 1.00 94.00 112 THR A CA 1
ATOM 878 C C . THR A 1 112 ? -5.165 -3.910 1.697 1.00 94.00 112 THR A C 1
ATOM 880 O O . THR A 1 112 ? -4.952 -4.178 2.870 1.00 94.00 112 THR A O 1
ATOM 883 N N . GLY A 1 113 ? -5.150 -2.656 1.248 1.00 93.75 113 GLY A N 1
ATOM 884 C CA . GLY A 1 113 ? -4.568 -1.534 1.986 1.00 93.75 113 GLY A CA 1
ATOM 885 C C . GLY A 1 113 ? -3.044 -1.618 2.078 1.00 93.75 113 GLY A C 1
ATOM 886 O O . GLY A 1 113 ? -2.465 -1.081 3.019 1.00 93.75 113 GLY A O 1
ATOM 887 N N . THR A 1 114 ? -2.407 -2.344 1.157 1.00 89.25 114 THR A N 1
ATOM 888 C CA . THR A 1 114 ? -0.951 -2.471 1.052 1.00 89.25 114 THR A CA 1
ATOM 889 C C . THR A 1 114 ? -0.510 -2.215 -0.376 1.00 89.25 114 THR A C 1
ATOM 891 O O . THR A 1 114 ? -1.159 -2.652 -1.328 1.00 89.25 114 THR A O 1
ATOM 894 N N . THR A 1 115 ? 0.601 -1.509 -0.527 1.00 84.44 115 THR A N 1
ATOM 895 C CA . THR A 1 115 ? 1.309 -1.428 -1.799 1.00 84.44 115 THR A CA 1
ATOM 896 C C . THR A 1 115 ? 2.534 -2.330 -1.762 1.00 84.44 115 THR A C 1
ATOM 898 O O . THR A 1 115 ? 3.104 -2.554 -0.691 1.00 84.44 115 THR A O 1
ATOM 901 N N . PRO A 1 116 ? 2.975 -2.831 -2.922 1.00 77.62 116 PRO A N 1
ATOM 902 C CA . PRO A 1 116 ? 4.338 -3.323 -3.046 1.00 77.62 116 PRO A CA 1
ATOM 903 C C . PRO A 1 116 ? 5.342 -2.169 -2.831 1.00 77.62 116 PRO A C 1
ATOM 905 O O . PRO A 1 116 ? 4.925 -1.003 -2.800 1.00 77.62 116 PRO A O 1
ATOM 908 N N . PRO A 1 117 ? 6.647 -2.459 -2.675 1.00 73.62 117 PRO A N 1
ATOM 909 C CA . PRO A 1 117 ? 7.664 -1.423 -2.526 1.00 73.62 117 PRO A CA 1
ATOM 910 C C . PRO A 1 117 ? 7.589 -0.393 -3.660 1.00 73.62 117 PRO A C 1
ATOM 912 O O . PRO A 1 117 ? 7.626 -0.749 -4.836 1.00 73.62 117 PRO A O 1
ATOM 915 N N . LEU A 1 118 ? 7.490 0.886 -3.294 1.00 79.25 118 LEU A N 1
ATOM 916 C CA . LEU A 1 118 ? 7.403 2.023 -4.223 1.00 79.25 118 LEU A CA 1
ATOM 917 C C . LEU A 1 118 ? 8.784 2.647 -4.464 1.00 79.25 118 LEU A C 1
ATOM 919 O O . LEU A 1 118 ? 8.945 3.862 -4.552 1.00 79.25 118 LEU A O 1
ATOM 923 N N . ALA A 1 119 ? 9.818 1.806 -4.480 1.00 74.06 119 ALA A N 1
ATOM 924 C CA . ALA A 1 119 ? 11.182 2.268 -4.645 1.00 74.06 119 ALA A CA 1
ATOM 925 C C . ALA A 1 119 ? 11.406 2.715 -6.100 1.00 74.06 119 ALA A C 1
ATOM 927 O O . ALA A 1 119 ? 11.074 1.968 -7.024 1.00 74.06 119 ALA A O 1
ATOM 928 N N . PRO A 1 120 ? 11.999 3.900 -6.328 1.00 74.88 120 PRO A N 1
ATOM 929 C CA . PRO A 1 120 ? 12.352 4.314 -7.674 1.00 74.88 120 PRO A CA 1
ATOM 930 C C . PRO A 1 120 ? 13.419 3.381 -8.252 1.00 74.88 120 PRO A C 1
ATOM 932 O O . PRO A 1 120 ? 14.361 2.982 -7.556 1.00 74.88 120 PRO A O 1
ATOM 935 N N . VAL A 1 121 ? 13.305 3.079 -9.545 1.00 76.44 121 VAL A N 1
ATOM 936 C CA . VAL A 1 121 ? 14.371 2.452 -10.323 1.00 76.44 121 VAL A CA 1
ATOM 937 C C . VAL A 1 121 ? 15.582 3.391 -10.269 1.00 76.44 121 VAL A C 1
ATOM 939 O O . VAL A 1 121 ? 15.469 4.563 -10.639 1.00 76.44 121 VAL A O 1
ATOM 942 N N . PRO A 1 122 ? 16.744 2.936 -9.765 1.00 73.00 122 PRO A N 1
ATOM 943 C CA . PRO A 1 122 ? 17.878 3.826 -9.571 1.00 73.00 122 PRO A CA 1
ATOM 944 C C . PRO A 1 122 ? 18.355 4.438 -10.889 1.00 73.00 122 PRO A C 1
ATOM 946 O O . PRO A 1 122 ? 18.552 3.738 -11.869 1.00 73.00 122 PRO A O 1
ATOM 949 N N . THR A 1 123 ? 18.637 5.736 -10.908 1.00 68.81 123 THR A N 1
ATOM 950 C CA . THR A 1 123 ? 19.205 6.406 -12.093 1.00 68.81 123 THR A CA 1
ATOM 951 C C . THR A 1 123 ? 20.734 6.357 -12.133 1.00 68.81 123 THR A C 1
ATOM 953 O O . THR A 1 123 ? 21.344 6.621 -13.167 1.00 68.81 123 THR A O 1
ATOM 956 N N . VAL A 1 124 ? 21.376 6.035 -11.003 1.00 63.12 124 VAL A N 1
ATOM 957 C CA . VAL A 1 124 ? 22.837 6.046 -10.869 1.00 63.12 124 VAL A CA 1
ATOM 958 C C . VAL A 1 124 ? 23.429 4.769 -11.465 1.00 63.12 124 VAL A C 1
ATOM 960 O O . VAL A 1 124 ? 22.984 3.678 -11.095 1.00 63.12 124 VAL A O 1
ATOM 963 N N . PRO A 1 125 ? 24.458 4.874 -12.324 1.00 60.62 125 PRO A N 1
ATOM 964 C CA . PRO A 1 125 ? 25.105 3.699 -12.861 1.00 60.62 125 PRO A CA 1
ATOM 965 C C . PRO A 1 125 ? 25.848 2.915 -11.783 1.00 60.62 125 PRO A C 1
ATOM 967 O O . PRO A 1 125 ? 26.642 3.475 -11.024 1.00 60.62 125 PRO A O 1
ATOM 970 N N . PHE A 1 126 ? 25.616 1.602 -11.736 1.00 62.75 126 PHE A N 1
ATOM 971 C CA . PHE A 1 126 ? 26.529 0.704 -11.039 1.00 62.75 126 PHE A CA 1
ATOM 972 C C . PHE A 1 126 ? 27.820 0.650 -11.851 1.00 62.75 126 PHE A C 1
ATOM 974 O O . PHE A 1 126 ? 27.780 0.448 -13.064 1.00 62.75 126 PHE A O 1
ATOM 981 N N . SER A 1 127 ? 28.958 0.863 -11.187 1.00 56.44 127 SER A N 1
ATOM 982 C CA . SER A 1 127 ? 30.262 0.732 -11.838 1.00 56.44 127 SER A CA 1
ATOM 983 C C . SER A 1 127 ? 30.417 -0.684 -12.394 1.00 56.44 127 SER A C 1
ATOM 985 O O . SER A 1 127 ? 30.198 -1.644 -11.657 1.00 56.44 127 SER A O 1
ATOM 987 N N . GLU A 1 128 ? 30.828 -0.819 -13.658 1.00 53.59 128 GLU A N 1
ATOM 988 C CA . GLU A 1 128 ? 31.173 -2.119 -14.259 1.00 53.59 128 GLU A CA 1
ATOM 989 C C . GLU A 1 128 ? 32.313 -2.820 -13.498 1.00 53.59 128 GLU A C 1
ATOM 991 O O . GLU A 1 128 ? 32.398 -4.046 -13.503 1.00 53.59 128 GLU A O 1
ATOM 996 N N . ASP A 1 129 ? 33.146 -2.052 -12.782 1.00 51.56 129 ASP A N 1
ATOM 997 C CA . ASP A 1 129 ? 34.248 -2.572 -11.964 1.00 51.56 129 ASP A CA 1
ATOM 998 C C . ASP A 1 129 ? 33.774 -3.221 -10.654 1.00 51.56 129 ASP A C 1
ATOM 1000 O O . ASP A 1 129 ? 34.554 -3.884 -9.962 1.00 51.56 129 ASP A O 1
ATOM 1004 N N . ALA A 1 130 ? 32.505 -3.035 -10.277 1.00 52.97 130 ALA A N 1
ATOM 1005 C CA . ALA A 1 130 ? 31.933 -3.745 -9.149 1.00 52.97 130 ALA A CA 1
ATOM 1006 C C . ALA A 1 130 ? 31.623 -5.181 -9.588 1.00 52.97 130 ALA A C 1
ATOM 1008 O O . ALA A 1 130 ? 30.595 -5.467 -10.200 1.00 52.97 130 ALA A O 1
ATOM 1009 N N . THR A 1 131 ? 32.530 -6.107 -9.275 1.00 49.84 131 THR A N 1
ATOM 1010 C CA . THR A 1 131 ? 32.273 -7.542 -9.416 1.00 49.84 131 THR A CA 1
ATOM 1011 C C . THR A 1 131 ? 31.163 -7.952 -8.454 1.00 49.84 131 THR A C 1
ATOM 1013 O O . THR A 1 131 ? 31.425 -8.326 -7.311 1.00 49.84 131 THR A O 1
ATOM 1016 N N . PHE A 1 132 ? 29.919 -7.885 -8.912 1.00 52.44 132 PHE A N 1
ATOM 1017 C CA . PHE A 1 132 ? 28.813 -8.557 -8.252 1.00 52.44 132 PHE A CA 1
ATOM 1018 C C . PHE A 1 132 ? 28.826 -10.024 -8.678 1.00 52.44 132 PHE A C 1
ATOM 1020 O O . PHE A 1 132 ? 28.933 -10.341 -9.863 1.00 52.44 132 PHE A O 1
ATOM 1027 N N . SER A 1 133 ? 28.705 -10.944 -7.721 1.00 49.41 133 SER A N 1
ATOM 1028 C CA . SER A 1 133 ? 28.522 -12.368 -8.028 1.00 49.41 133 SER A CA 1
ATOM 1029 C C . SER A 1 133 ? 27.192 -12.649 -8.747 1.00 49.41 133 SER A C 1
ATOM 1031 O O . SER A 1 133 ? 27.027 -13.731 -9.310 1.00 49.41 133 SER A O 1
ATOM 1033 N N . HIS A 1 134 ? 26.266 -11.678 -8.757 1.00 54.09 134 HIS A N 1
ATOM 1034 C CA . HIS A 1 134 ? 24.932 -11.745 -9.358 1.00 54.09 134 HIS A CA 1
ATOM 1035 C C . HIS A 1 134 ? 24.539 -10.404 -9.999 1.00 54.09 134 HIS A C 1
ATOM 1037 O O . HIS A 1 134 ? 25.031 -9.355 -9.596 1.00 54.09 134 HIS A O 1
ATOM 1043 N N . VAL A 1 135 ? 23.638 -10.431 -10.985 1.00 63.22 135 VAL A N 1
ATOM 1044 C CA . VAL A 1 135 ? 23.118 -9.219 -11.640 1.00 63.22 135 VAL A CA 1
ATOM 1045 C C . VAL A 1 135 ? 22.187 -8.474 -10.669 1.00 63.22 135 VAL A C 1
ATOM 1047 O O . VAL A 1 135 ? 21.207 -9.081 -10.231 1.00 63.22 135 VAL A O 1
ATOM 1050 N N . PRO A 1 136 ? 22.447 -7.191 -10.335 1.00 68.19 136 PRO A N 1
ATOM 1051 C CA . PRO A 1 136 ? 21.535 -6.395 -9.518 1.00 68.19 136 PRO A CA 1
ATOM 1052 C C . PRO A 1 136 ? 20.138 -6.341 -10.138 1.00 68.19 136 PRO A C 1
ATOM 1054 O O . PRO A 1 136 ? 20.005 -6.166 -11.353 1.00 68.19 136 PRO A O 1
ATOM 1057 N N . TRP A 1 137 ? 19.102 -6.448 -9.307 1.00 72.81 137 TRP A N 1
ATOM 1058 C CA . TRP A 1 137 ? 17.713 -6.329 -9.740 1.00 72.81 137 TRP A CA 1
ATOM 1059 C C . TRP A 1 137 ? 16.869 -5.497 -8.759 1.00 72.81 137 TRP A C 1
ATOM 1061 O O . TRP A 1 137 ? 17.221 -5.366 -7.585 1.00 72.81 137 TRP A O 1
ATOM 1071 N N . ILE A 1 138 ? 15.765 -4.917 -9.236 1.00 73.62 138 ILE A N 1
ATOM 1072 C CA . ILE A 1 138 ? 14.765 -4.202 -8.422 1.00 73.62 138 ILE A CA 1
ATOM 1073 C C . ILE A 1 138 ? 13.347 -4.536 -8.902 1.00 73.62 138 ILE A C 1
ATOM 1075 O O . ILE A 1 138 ? 13.141 -4.805 -10.085 1.00 73.62 138 ILE A O 1
ATOM 1079 N N . TRP A 1 139 ? 12.370 -4.540 -7.992 1.00 76.94 139 TRP A N 1
ATOM 1080 C CA . TRP A 1 139 ? 10.950 -4.620 -8.334 1.00 76.94 139 TRP A CA 1
ATOM 1081 C C . TRP A 1 139 ? 10.348 -3.213 -8.350 1.00 76.94 139 TRP A C 1
ATOM 1083 O O . TRP A 1 139 ? 10.438 -2.499 -7.355 1.00 76.94 139 TRP A O 1
ATOM 1093 N N . ALA A 1 140 ? 9.740 -2.825 -9.468 1.00 83.25 140 ALA A N 1
ATOM 1094 C CA . ALA A 1 140 ? 9.043 -1.553 -9.621 1.00 83.25 140 ALA A CA 1
ATOM 1095 C C . ALA A 1 140 ? 7.957 -1.678 -10.696 1.00 83.25 140 ALA A C 1
ATOM 1097 O O . ALA A 1 140 ? 8.138 -2.373 -11.702 1.00 83.25 140 ALA A O 1
ATOM 1098 N N . GLY A 1 141 ? 6.807 -1.031 -10.495 1.00 84.81 141 GLY A N 1
ATOM 1099 C CA . GLY A 1 141 ? 5.751 -0.981 -11.509 1.00 84.81 141 GLY A CA 1
ATOM 1100 C C . GLY A 1 141 ? 5.160 -2.330 -11.907 1.00 84.81 141 GLY A C 1
ATOM 1101 O O . GLY A 1 141 ? 4.722 -2.488 -13.051 1.00 84.81 141 GLY A O 1
ATOM 1102 N N . GLY A 1 142 ? 5.168 -3.317 -11.006 1.00 83.56 142 GLY A N 1
ATOM 1103 C CA . GLY A 1 142 ? 4.691 -4.666 -11.318 1.00 83.56 142 GLY A CA 1
ATOM 1104 C C . GLY A 1 142 ? 5.723 -5.562 -12.001 1.00 83.56 142 GLY A C 1
ATOM 1105 O O . GLY A 1 142 ? 5.346 -6.630 -12.480 1.00 83.56 142 GLY A O 1
ATOM 1106 N N . GLN A 1 143 ? 6.982 -5.131 -12.111 1.00 86.88 143 GLN A N 1
ATOM 1107 C CA . GLN A 1 143 ? 7.993 -5.805 -12.922 1.00 86.88 143 GLN A CA 1
ATOM 1108 C C . GLN A 1 143 ? 9.361 -5.825 -12.249 1.00 86.88 143 GLN A C 1
ATOM 1110 O O . GLN A 1 143 ? 9.706 -4.960 -11.447 1.00 86.88 143 GLN A O 1
ATOM 1115 N N . VAL A 1 144 ? 10.160 -6.813 -12.633 1.00 83.06 144 VAL A N 1
ATOM 1116 C CA . VAL A 1 144 ? 11.573 -6.907 -12.282 1.00 83.06 144 VAL A CA 1
ATOM 1117 C C . VAL A 1 144 ? 12.397 -6.174 -13.327 1.00 83.06 144 VAL A C 1
ATOM 1119 O O . VAL A 1 144 ? 12.254 -6.418 -14.529 1.00 83.06 144 VAL A O 1
ATOM 1122 N N . TRP A 1 145 ? 13.281 -5.314 -12.846 1.00 83.38 145 TRP A N 1
ATOM 1123 C CA . TRP A 1 145 ? 14.304 -4.609 -13.600 1.00 83.38 145 TRP A CA 1
ATOM 1124 C C . TRP A 1 145 ? 15.669 -5.180 -13.238 1.00 83.38 145 TRP A C 1
ATOM 1126 O O . TRP A 1 145 ? 15.901 -5.506 -12.078 1.00 83.38 145 TRP A O 1
ATOM 1136 N N . ILE A 1 146 ? 16.571 -5.288 -14.208 1.00 81.88 146 ILE A N 1
ATOM 1137 C CA . ILE A 1 146 ? 17.942 -5.782 -14.037 1.00 81.88 146 ILE A CA 1
ATOM 1138 C C . ILE A 1 146 ? 18.949 -4.759 -14.556 1.00 81.88 146 ILE A C 1
ATOM 1140 O O . ILE A 1 146 ? 18.674 -4.046 -15.523 1.00 81.88 146 ILE A O 1
ATOM 1144 N N . TRP A 1 147 ? 20.124 -4.702 -13.931 1.00 77.94 147 TRP A N 1
ATOM 1145 C CA . TRP A 1 147 ? 21.238 -3.896 -14.424 1.00 77.94 147 TRP A CA 1
ATOM 1146 C C . TRP A 1 147 ? 21.964 -4.632 -15.553 1.00 77.94 147 TRP A C 1
ATOM 1148 O O . TRP A 1 147 ? 22.582 -5.675 -15.332 1.00 77.94 147 TRP A O 1
ATOM 1158 N N . LYS A 1 148 ? 21.895 -4.107 -16.775 1.00 77.88 148 LYS A N 1
ATOM 1159 C CA . LYS A 1 148 ? 22.516 -4.708 -17.956 1.00 77.88 148 LYS A CA 1
ATOM 1160 C C . LYS A 1 148 ? 23.017 -3.617 -18.894 1.00 77.88 148 LYS A C 1
ATOM 1162 O O . LYS A 1 148 ? 22.307 -2.651 -19.141 1.00 77.88 148 LYS A O 1
ATOM 1167 N N . ASP A 1 149 ? 24.228 -3.784 -19.423 1.00 81.88 149 ASP A N 1
ATOM 1168 C CA . ASP A 1 149 ? 24.819 -2.871 -20.413 1.00 81.88 149 ASP A CA 1
ATOM 1169 C C . ASP A 1 149 ? 24.787 -1.392 -19.961 1.00 81.88 149 ASP A C 1
ATOM 1171 O O . ASP A 1 149 ? 24.430 -0.496 -20.722 1.00 81.88 149 ASP A O 1
ATOM 1175 N N . CYS A 1 150 ? 25.133 -1.142 -18.691 1.00 77.31 150 CYS A N 1
ATOM 1176 C CA . CYS A 1 150 ? 25.092 0.179 -18.051 1.00 77.31 150 CYS A CA 1
ATOM 1177 C C . CYS A 1 150 ? 23.701 0.849 -17.982 1.00 77.31 150 CYS A C 1
ATOM 1179 O O . CYS A 1 150 ? 23.610 2.073 -17.857 1.00 77.31 150 CYS A O 1
ATOM 1181 N N . ALA A 1 151 ? 22.620 0.069 -18.028 1.00 81.75 151 ALA A N 1
ATOM 1182 C CA . ALA A 1 151 ? 21.260 0.568 -17.884 1.00 81.75 151 ALA A CA 1
ATOM 1183 C C . ALA A 1 151 ? 20.383 -0.373 -17.049 1.00 81.75 151 ALA A C 1
ATOM 1185 O O . ALA A 1 151 ? 20.597 -1.585 -16.992 1.00 81.75 151 ALA A O 1
ATOM 1186 N N . TRP A 1 152 ? 19.346 0.190 -16.433 1.00 82.38 152 TRP A N 1
ATOM 1187 C CA . TRP A 1 152 ? 18.242 -0.601 -15.907 1.00 82.38 152 TRP A CA 1
ATOM 1188 C C . TRP A 1 152 ? 17.290 -0.958 -17.039 1.00 82.38 152 TRP A C 1
ATOM 1190 O O . TRP A 1 152 ? 16.755 -0.079 -17.713 1.00 82.38 152 TRP A O 1
ATOM 1200 N N . VAL A 1 153 ? 17.069 -2.254 -17.238 1.00 87.44 153 VAL A N 1
ATOM 1201 C CA . VAL A 1 153 ? 16.146 -2.777 -18.250 1.00 87.44 153 VAL A CA 1
ATOM 1202 C C . VAL A 1 153 ? 15.158 -3.737 -17.608 1.00 87.44 153 VAL A C 1
ATOM 1204 O O . VAL A 1 153 ? 15.494 -4.445 -16.661 1.00 87.44 153 VAL A O 1
ATOM 1207 N N . VAL A 1 154 ? 13.936 -3.788 -18.131 1.00 88.31 154 VAL A N 1
ATOM 1208 C CA . VAL A 1 154 ? 12.942 -4.780 -17.706 1.00 88.31 154 VAL A CA 1
ATOM 1209 C C . VAL A 1 154 ? 13.473 -6.184 -18.013 1.00 88.31 154 VAL A C 1
ATOM 1211 O O . VAL A 1 154 ? 13.930 -6.455 -19.124 1.00 88.31 154 VAL A O 1
ATOM 1214 N N . ALA A 1 155 ? 13.423 -7.081 -17.027 1.00 85.06 155 ALA A N 1
ATOM 1215 C CA . ALA A 1 155 ? 13.843 -8.466 -17.192 1.00 85.06 155 ALA A CA 1
ATOM 1216 C C . ALA A 1 155 ? 12.950 -9.194 -18.209 1.00 85.06 155 ALA A C 1
ATOM 1218 O O . ALA A 1 155 ? 11.721 -9.130 -18.131 1.00 85.06 155 ALA A O 1
ATOM 1219 N N . ASP A 1 156 ? 13.559 -9.927 -19.135 1.00 85.19 156 ASP A N 1
ATOM 1220 C CA . ASP A 1 156 ? 12.842 -10.784 -20.076 1.00 85.19 156 ASP A CA 1
ATOM 1221 C C . ASP A 1 156 ? 13.564 -12.142 -20.193 1.00 85.19 156 ASP A C 1
ATOM 1223 O O . ASP A 1 156 ? 14.709 -12.180 -20.662 1.00 85.19 156 ASP A O 1
ATOM 1227 N N . PRO A 1 157 ? 12.955 -13.253 -19.726 1.00 85.44 157 PRO A N 1
ATOM 1228 C CA . PRO A 1 157 ? 11.623 -13.330 -19.115 1.00 85.44 157 PRO A CA 1
ATOM 1229 C C . PRO A 1 157 ? 11.566 -12.695 -17.716 1.00 85.44 157 PRO A C 1
ATOM 1231 O O . PRO A 1 157 ? 12.571 -12.614 -17.009 1.00 85.44 157 PRO A O 1
ATOM 1234 N N . GLN A 1 158 ? 10.362 -12.301 -17.285 1.00 81.81 158 GLN A N 1
ATOM 1235 C CA . GLN A 1 158 ? 10.112 -11.946 -15.886 1.00 81.81 158 GLN A CA 1
ATOM 1236 C C . GLN A 1 158 ? 10.346 -13.185 -15.001 1.00 81.81 158 GLN A C 1
ATOM 1238 O O . GLN A 1 158 ? 9.735 -14.229 -15.256 1.00 81.81 158 GLN A O 1
ATOM 1243 N N . PRO A 1 159 ? 11.228 -13.114 -13.989 1.00 74.00 159 PRO A N 1
ATOM 1244 C CA . PRO A 1 159 ? 11.498 -14.252 -13.122 1.00 74.00 159 PRO A CA 1
ATOM 1245 C C . PRO A 1 159 ? 10.298 -14.528 -12.204 1.00 74.00 159 PRO A C 1
ATOM 1247 O O . PRO A 1 159 ? 9.503 -13.638 -11.902 1.00 74.00 159 PRO A O 1
ATOM 1250 N N . ALA A 1 160 ? 10.171 -15.771 -11.740 1.00 66.44 160 ALA A N 1
ATOM 1251 C CA . ALA A 1 160 ? 9.160 -16.125 -10.749 1.00 66.44 160 ALA A CA 1
ATOM 1252 C C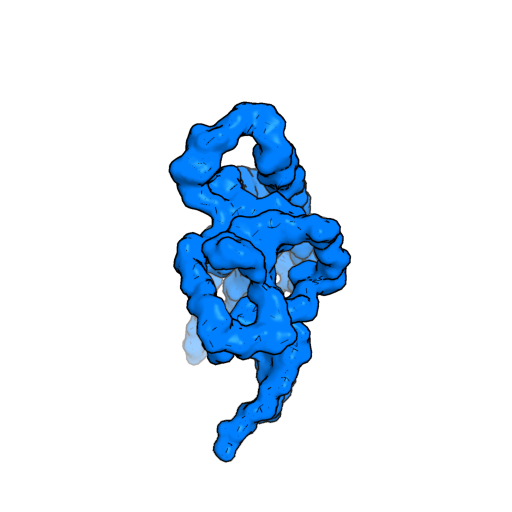 . ALA A 1 160 ? 9.501 -15.485 -9.393 1.00 66.44 160 ALA A C 1
ATOM 1254 O O . ALA A 1 160 ? 10.615 -15.658 -8.905 1.00 66.44 160 ALA A O 1
ATOM 1255 N N . LEU A 1 161 ? 8.543 -14.773 -8.794 1.00 61.06 161 LEU A N 1
ATOM 1256 C CA . LEU A 1 161 ? 8.645 -14.241 -7.432 1.00 61.06 161 LEU A CA 1
ATOM 1257 C C . LEU A 1 161 ? 8.099 -15.297 -6.458 1.00 61.06 161 LEU A C 1
ATOM 1259 O O . LEU A 1 161 ? 6.987 -15.782 -6.675 1.00 61.06 161 LEU A O 1
ATOM 1263 N N . ASP A 1 162 ? 8.828 -15.632 -5.392 1.00 50.94 162 ASP A N 1
ATOM 1264 C CA . ASP A 1 162 ? 8.331 -16.519 -4.330 1.00 50.94 162 ASP A CA 1
ATOM 1265 C C . ASP A 1 162 ? 8.092 -15.697 -3.058 1.00 50.94 162 ASP A C 1
ATOM 1267 O O . ASP A 1 162 ? 9.002 -15.066 -2.527 1.00 50.94 162 ASP A O 1
ATOM 1271 N N . GLY A 1 163 ? 6.836 -15.606 -2.613 1.00 50.31 163 GLY A N 1
ATOM 1272 C CA . GLY A 1 163 ? 6.472 -14.814 -1.430 1.00 50.31 163 GLY A CA 1
ATOM 1273 C C . GLY A 1 163 ? 6.745 -13.304 -1.532 1.00 50.31 163 GLY A C 1
ATOM 1274 O O . GLY A 1 163 ? 6.816 -12.638 -0.508 1.00 50.31 163 GLY A O 1
ATOM 1275 N N . GLY A 1 164 ? 6.909 -12.753 -2.742 1.00 45.25 164 GLY A N 1
ATOM 1276 C CA . GLY A 1 164 ? 7.306 -11.350 -2.945 1.00 45.25 164 GLY A CA 1
ATOM 1277 C C . GLY A 1 164 ? 8.811 -11.104 -2.810 1.00 45.25 164 GLY A C 1
ATOM 1278 O O . GLY A 1 164 ? 9.257 -9.974 -2.988 1.00 45.25 164 GLY A O 1
ATOM 1279 N N . LEU A 1 165 ? 9.589 -12.159 -2.560 1.00 41.31 165 LEU A N 1
ATOM 1280 C CA . LEU A 1 165 ? 11.038 -12.122 -2.474 1.00 41.31 165 LEU A CA 1
ATOM 1281 C C . LEU A 1 165 ? 11.626 -12.793 -3.722 1.00 41.31 165 LEU A C 1
ATOM 1283 O O . LEU A 1 165 ? 11.132 -13.802 -4.232 1.00 41.31 165 LEU A O 1
ATOM 1287 N N . LEU A 1 166 ? 12.704 -12.221 -4.235 1.00 45.00 166 LEU A N 1
ATOM 1288 C CA . LEU A 1 166 ? 13.575 -12.874 -5.205 1.00 45.00 166 LEU A CA 1
ATOM 1289 C C . LEU A 1 166 ? 14.923 -13.056 -4.520 1.00 45.00 166 LEU A C 1
ATOM 1291 O O . LEU A 1 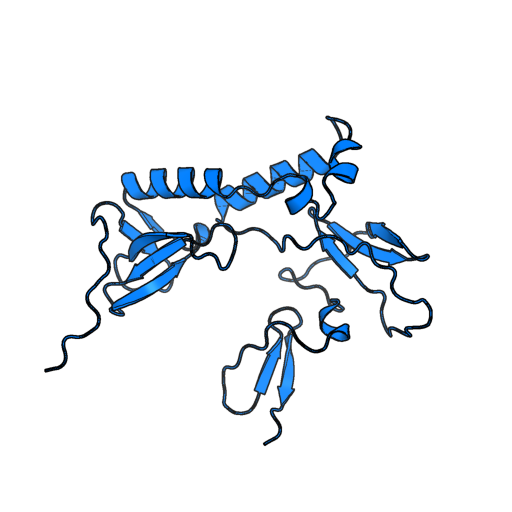166 ? 15.420 -12.159 -3.840 1.00 45.00 166 LEU A O 1
ATOM 1295 N N . ALA A 1 167 ? 15.552 -14.206 -4.724 1.00 34.47 167 ALA A N 1
ATOM 1296 C CA . ALA A 1 167 ? 16.950 -14.358 -4.363 1.00 34.47 167 ALA A CA 1
ATOM 1297 C C . ALA A 1 167 ? 17.790 -13.323 -5.148 1.00 34.47 167 ALA A C 1
ATOM 1299 O O . ALA A 1 167 ? 17.700 -13.251 -6.375 1.00 34.47 167 ALA A O 1
ATOM 1300 N N . GLY A 1 168 ? 18.590 -12.507 -4.448 1.00 43.12 168 GLY A N 1
ATOM 1301 C CA . GLY A 1 168 ? 19.554 -11.572 -5.055 1.00 43.12 168 GLY A CA 1
ATOM 1302 C C . GLY A 1 168 ? 19.218 -10.071 -5.011 1.00 43.12 168 GLY A C 1
ATOM 1303 O O . GLY A 1 168 ? 19.726 -9.339 -5.858 1.00 43.12 168 GLY A O 1
ATOM 1304 N N . THR A 1 169 ? 18.375 -9.600 -4.081 1.00 45.69 169 THR A N 1
ATOM 1305 C CA . THR A 1 169 ? 18.091 -8.161 -3.884 1.00 45.69 169 THR A CA 1
ATOM 1306 C C . THR A 1 169 ? 19.365 -7.328 -3.642 1.00 45.69 169 THR A C 1
ATOM 1308 O O . THR A 1 169 ? 20.352 -7.788 -3.065 1.00 45.69 169 THR A O 1
ATOM 1311 N N . VAL A 1 170 ? 19.312 -6.038 -4.000 1.00 39.19 170 VAL A N 1
ATOM 1312 C CA . VAL A 1 170 ? 20.329 -4.993 -3.723 1.00 39.19 170 VAL A CA 1
ATOM 1313 C C . VAL A 1 170 ? 20.682 -4.849 -2.220 1.00 39.19 170 VAL A C 1
ATOM 1315 O O . VAL A 1 170 ? 21.733 -4.294 -1.885 1.00 39.19 170 VAL A O 1
ATOM 1318 N N . CYS A 1 171 ? 19.882 -5.410 -1.303 1.00 46.16 171 CYS A N 1
ATOM 1319 C CA . CYS A 1 171 ? 20.183 -5.511 0.133 1.00 46.16 171 CYS A CA 1
ATOM 1320 C C . CYS A 1 171 ? 21.478 -6.299 0.421 1.00 46.16 171 CYS A C 1
ATOM 1322 O O . CYS A 1 171 ? 22.226 -5.925 1.325 1.00 46.16 171 CYS A O 1
ATOM 1324 N N . ALA A 1 172 ? 21.845 -7.256 -0.443 1.00 39.12 172 ALA A N 1
ATOM 1325 C CA . ALA A 1 172 ? 23.131 -7.965 -0.410 1.00 39.12 172 ALA A CA 1
ATOM 1326 C C . ALA A 1 172 ? 24.355 -7.065 -0.693 1.00 39.12 172 ALA A C 1
ATOM 1328 O O . ALA A 1 172 ? 25.495 -7.468 -0.485 1.00 39.12 172 ALA A O 1
ATOM 1329 N N . THR A 1 173 ? 24.143 -5.839 -1.184 1.00 39.75 173 THR A N 1
ATOM 1330 C CA . THR A 1 173 ? 25.229 -4.931 -1.595 1.00 39.75 173 THR A CA 1
ATOM 1331 C C . THR A 1 173 ? 25.429 -3.752 -0.641 1.00 39.75 173 THR A C 1
ATOM 1333 O O . THR A 1 173 ? 26.525 -3.202 -0.561 1.00 39.75 173 THR A O 1
ATOM 1336 N N . ARG A 1 174 ? 24.383 -3.335 0.084 1.00 41.12 174 ARG A N 1
ATOM 1337 C CA . ARG A 1 174 ? 24.403 -2.134 0.944 1.00 41.12 174 ARG A CA 1
ATOM 1338 C C . ARG A 1 174 ? 24.641 -2.421 2.419 1.00 41.12 174 ARG A C 1
ATOM 1340 O O . ARG A 1 174 ? 24.873 -1.481 3.170 1.00 41.12 174 ARG A O 1
ATOM 1347 N N . GLY A 1 175 ? 24.613 -3.692 2.812 1.00 41.06 175 GLY A N 1
ATOM 1348 C CA . GLY A 1 175 ? 24.930 -4.102 4.171 1.00 41.06 175 GLY A CA 1
ATOM 1349 C C . GLY A 1 175 ? 24.046 -3.431 5.210 1.00 41.06 175 GLY A C 1
ATOM 1350 O O . GLY A 1 175 ? 24.614 -2.888 6.136 1.00 41.06 175 GLY A O 1
ATOM 1351 N N . TYR A 1 176 ? 22.727 -3.400 4.981 1.00 46.53 176 TYR A N 1
ATOM 1352 C CA . TYR A 1 176 ? 21.594 -3.463 5.929 1.00 46.53 176 TYR A CA 1
ATOM 1353 C C . TYR A 1 176 ? 20.349 -3.039 5.153 1.00 46.53 176 TYR A C 1
ATOM 1355 O O . TYR A 1 176 ? 20.420 -1.997 4.522 1.00 46.53 176 TYR A O 1
ATOM 1363 N N . HIS A 1 177 ? 19.237 -3.773 5.236 1.00 43.66 177 HIS A N 1
ATOM 1364 C CA . HIS A 1 177 ? 17.912 -3.187 5.481 1.00 43.66 177 H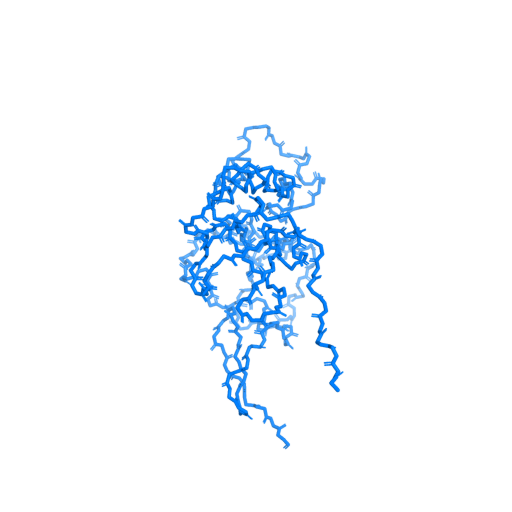IS A CA 1
ATOM 1365 C C . HIS A 1 177 ? 16.978 -4.269 6.054 1.00 43.66 177 HIS A C 1
ATOM 1367 O O . HIS A 1 177 ? 16.899 -5.380 5.538 1.00 43.66 177 HIS A O 1
ATOM 1373 N N . GLU A 1 178 ? 16.378 -3.904 7.191 1.00 46.12 178 GLU A N 1
ATOM 1374 C CA . GLU A 1 178 ? 15.480 -4.662 8.074 1.00 46.12 178 GLU A CA 1
ATOM 1375 C C . GLU A 1 178 ? 15.955 -6.047 8.516 1.00 46.12 178 GLU A C 1
ATOM 1377 O O . GLU A 1 178 ? 15.528 -7.095 8.035 1.00 46.12 178 GLU A O 1
ATOM 1382 N N . MET A 1 179 ? 16.835 -5.990 9.513 1.00 49.94 179 MET A N 1
ATOM 1383 C CA . MET A 1 179 ? 17.121 -7.063 10.451 1.00 49.94 179 MET A CA 1
ATOM 1384 C C . MET A 1 179 ? 15.997 -7.100 11.495 1.00 49.94 179 MET A C 1
ATOM 1386 O O . MET A 1 179 ? 15.872 -6.158 12.279 1.00 49.94 179 MET A O 1
ATOM 1390 N N . ASP A 1 180 ? 15.172 -8.144 11.497 1.00 46.94 180 ASP A N 1
ATOM 1391 C CA . ASP A 1 180 ? 14.212 -8.392 12.578 1.00 46.94 180 ASP A CA 1
ATOM 1392 C C . ASP A 1 180 ? 14.815 -9.408 13.562 1.00 46.94 180 ASP A C 1
ATOM 1394 O O . ASP A 1 180 ? 15.530 -10.335 13.162 1.00 46.94 180 ASP A O 1
ATOM 1398 N N . GLY A 1 181 ? 14.609 -9.192 14.862 1.00 47.22 181 GLY A N 1
ATOM 1399 C CA . GLY A 1 181 ? 15.317 -9.912 15.922 1.00 47.22 181 GLY A CA 1
ATOM 1400 C C . GLY A 1 181 ? 14.353 -10.603 16.874 1.00 47.22 181 GLY A C 1
ATOM 1401 O O . GLY A 1 181 ? 13.683 -9.931 17.656 1.00 47.22 181 GLY A O 1
ATOM 1402 N N . SER A 1 182 ? 14.305 -11.941 16.858 1.00 47.47 182 SER A N 1
ATOM 1403 C CA . SER A 1 182 ? 13.419 -12.696 17.762 1.00 47.47 182 SER A CA 1
ATOM 1404 C C . SER A 1 182 ? 14.101 -13.558 18.819 1.00 47.47 182 SER A C 1
ATOM 1406 O O . SER A 1 182 ? 13.392 -14.239 19.546 1.00 47.47 182 SER A O 1
ATOM 1408 N N . ASP A 1 183 ? 15.423 -13.573 18.936 1.00 48.47 183 ASP A N 1
ATOM 1409 C CA . ASP A 1 183 ? 16.113 -14.200 20.067 1.00 48.47 183 ASP A CA 1
ATOM 1410 C C . ASP A 1 183 ? 17.530 -13.629 20.138 1.00 48.47 183 ASP A C 1
ATOM 1412 O O . ASP A 1 183 ? 18.143 -13.398 19.100 1.00 48.47 183 ASP A O 1
ATOM 1416 N N . GLU A 1 184 ? 18.050 -13.404 21.351 1.00 54.88 184 GLU A N 1
ATOM 1417 C CA . GLU A 1 184 ? 19.239 -12.598 21.723 1.00 54.88 184 GLU A CA 1
ATOM 1418 C C . GLU A 1 184 ? 20.586 -12.909 21.008 1.00 54.88 184 GLU A C 1
ATOM 1420 O O . GLU A 1 184 ? 21.639 -12.432 21.439 1.00 54.88 184 GLU A O 1
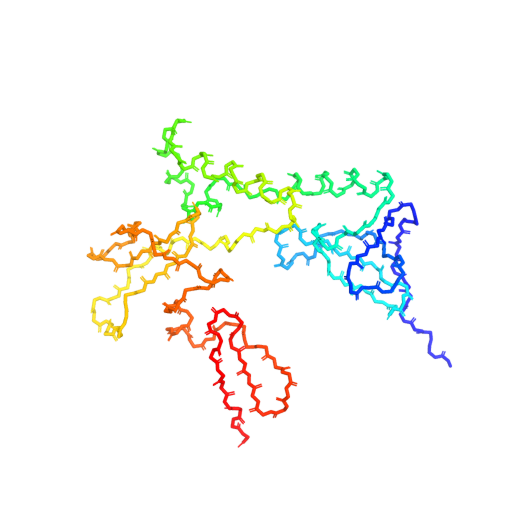ATOM 1425 N N . ARG A 1 185 ? 20.601 -13.740 19.959 1.00 50.69 185 ARG A N 1
ATOM 1426 C CA . ARG A 1 185 ? 21.790 -14.207 19.234 1.00 50.69 185 ARG A CA 1
ATOM 1427 C C . ARG A 1 185 ? 21.749 -14.051 17.711 1.00 50.69 185 ARG A C 1
ATOM 1429 O O . ARG A 1 185 ? 22.823 -14.111 17.118 1.00 50.69 185 ARG A O 1
ATOM 1436 N N . HIS A 1 186 ? 20.586 -13.849 17.087 1.00 46.16 186 HIS A N 1
ATOM 1437 C CA . HIS A 1 186 ? 20.494 -13.771 15.625 1.00 46.16 186 HIS A CA 1
ATOM 1438 C C . HIS A 1 186 ? 19.539 -12.673 15.165 1.00 46.16 186 HIS A C 1
ATOM 1440 O O . HIS A 1 186 ? 18.466 -12.491 15.737 1.00 46.16 186 HIS A O 1
ATOM 1446 N N . GLU A 1 187 ? 19.930 -12.000 14.093 1.00 53.09 187 GLU A N 1
ATOM 1447 C CA . GLU A 1 187 ? 19.097 -11.092 13.308 1.00 53.09 187 GLU A CA 1
ATOM 1448 C C . GLU A 1 187 ? 18.872 -11.712 11.928 1.00 53.09 187 GLU A C 1
ATOM 1450 O O . GLU A 1 187 ? 19.791 -12.351 11.412 1.00 53.09 187 GLU A O 1
ATOM 1455 N N . TRP A 1 188 ? 17.696 -11.547 11.318 1.00 47.97 188 TRP A N 1
ATOM 1456 C CA . TRP A 1 188 ? 17.478 -11.992 9.938 1.00 47.97 188 TRP A CA 1
ATOM 1457 C C . TRP A 1 188 ? 16.859 -10.919 9.049 1.00 47.97 188 TRP A C 1
ATOM 1459 O O . TRP A 1 188 ? 16.028 -10.129 9.491 1.00 47.97 188 TRP A O 1
ATOM 1469 N N . CYS A 1 189 ? 17.243 -10.915 7.772 1.00 55.78 189 CYS A N 1
ATOM 1470 C CA . CYS A 1 189 ? 16.689 -10.001 6.782 1.00 55.78 189 CYS A CA 1
ATOM 1471 C C . CYS A 1 189 ? 15.284 -10.448 6.370 1.00 55.78 189 CYS A C 1
ATOM 1473 O O . CYS A 1 189 ? 15.103 -11.545 5.838 1.00 55.78 189 CYS A O 1
ATOM 1475 N N . VAL A 1 190 ? 14.290 -9.588 6.565 1.00 43.31 190 VAL A N 1
ATOM 1476 C CA . VAL A 1 190 ? 12.888 -9.882 6.215 1.00 43.31 190 VAL A CA 1
ATOM 1477 C C . VAL A 1 190 ? 12.651 -10.016 4.705 1.00 43.31 190 VAL A C 1
ATOM 1479 O O . VAL A 1 190 ? 11.697 -10.667 4.287 1.00 43.31 190 VAL A O 1
ATOM 1482 N N . GLU A 1 191 ? 13.541 -9.453 3.883 1.00 46.31 191 GLU A N 1
ATOM 1483 C CA . GLU A 1 191 ? 13.429 -9.463 2.420 1.00 46.31 191 GLU A CA 1
ATOM 1484 C C . GLU A 1 191 ? 14.215 -10.591 1.734 1.00 46.31 191 GLU A C 1
ATOM 1486 O O . GLU A 1 191 ? 13.937 -10.933 0.586 1.00 46.31 191 GLU A O 1
ATOM 1491 N N . CYS A 1 192 ? 15.222 -11.178 2.382 1.00 46.69 192 CYS A N 1
ATOM 1492 C CA . CYS A 1 192 ? 15.994 -12.269 1.770 1.00 46.69 192 CYS A CA 1
ATOM 1493 C C . CYS A 1 192 ? 16.177 -13.508 2.659 1.00 46.69 192 CYS A C 1
ATOM 1495 O O . CYS A 1 192 ? 16.649 -14.530 2.164 1.00 46.69 192 CYS A O 1
ATOM 1497 N N . GLY A 1 193 ? 15.786 -13.454 3.937 1.00 38.69 193 GLY A N 1
ATOM 1498 C CA . GLY A 1 193 ? 15.841 -14.570 4.889 1.00 38.69 193 GLY A CA 1
ATOM 1499 C C . GLY A 1 193 ? 17.231 -14.888 5.455 1.00 38.69 193 GLY A C 1
ATOM 1500 O O . GLY A 1 193 ? 17.385 -15.886 6.157 1.00 38.69 193 GLY A O 1
ATOM 1501 N N . GLU A 1 194 ? 18.251 -14.083 5.154 1.00 42.59 194 GLU A N 1
ATOM 1502 C CA . GLU A 1 194 ? 19.623 -14.287 5.634 1.00 42.59 194 GLU A CA 1
ATOM 1503 C C . GLU A 1 194 ? 19.753 -13.948 7.125 1.00 42.59 194 GLU A C 1
ATOM 1505 O O . GLU A 1 194 ? 19.323 -12.877 7.540 1.00 42.59 194 GLU A O 1
ATOM 1510 N N . THR A 1 195 ? 20.355 -14.844 7.917 1.00 40.34 195 THR A N 1
ATOM 1511 C CA . THR A 1 195 ? 20.601 -14.667 9.360 1.00 40.34 195 THR A CA 1
ATOM 1512 C C . THR A 1 195 ? 22.042 -14.221 9.636 1.00 40.34 195 THR A C 1
ATOM 1514 O O . THR A 1 195 ? 22.969 -14.896 9.186 1.00 40.34 195 THR A O 1
ATOM 1517 N N . ALA A 1 196 ? 22.254 -13.181 10.447 1.00 48.44 196 ALA A N 1
ATOM 1518 C CA . ALA A 1 196 ? 23.567 -12.797 10.972 1.00 48.44 196 ALA A CA 1
ATOM 1519 C C . ALA A 1 196 ? 23.669 -13.051 12.488 1.00 48.44 196 ALA A C 1
ATOM 1521 O O . ALA A 1 196 ? 22.736 -12.770 13.242 1.00 48.44 196 ALA A O 1
ATOM 1522 N N . GLU A 1 197 ? 24.816 -13.571 12.941 1.00 46.28 197 GLU A N 1
ATOM 1523 C CA . GLU A 1 197 ? 25.155 -13.667 14.368 1.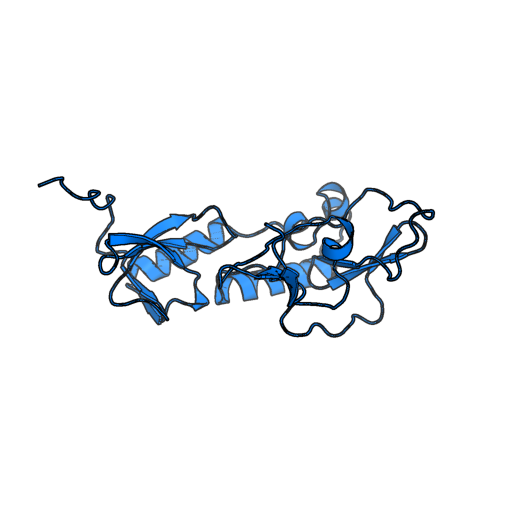00 46.28 197 GLU A CA 1
ATOM 1524 C C . GLU A 1 197 ? 25.632 -12.305 14.888 1.00 46.28 197 GLU A C 1
ATOM 1526 O O . GLU A 1 197 ? 26.563 -11.702 14.347 1.00 46.28 197 GLU A O 1
ATOM 1531 N N . LEU A 1 198 ? 25.026 -11.827 15.975 1.00 49.12 198 LEU A N 1
ATOM 1532 C CA . LEU A 1 198 ? 25.480 -10.614 16.649 1.00 49.12 198 LEU A CA 1
ATOM 1533 C C . LEU A 1 198 ? 26.732 -10.925 17.482 1.00 49.12 198 LEU A C 1
ATOM 1535 O O . LEU A 1 198 ? 26.653 -11.555 18.540 1.00 49.12 198 LEU A O 1
ATOM 1539 N N . PHE A 1 199 ? 27.903 -10.476 17.023 1.00 45.88 199 PHE A N 1
ATOM 1540 C CA . PHE A 1 199 ? 29.133 -10.564 17.812 1.00 45.88 199 PHE A CA 1
ATOM 1541 C C . PHE A 1 199 ? 29.055 -9.608 19.017 1.00 45.88 199 PHE A C 1
ATOM 1543 O O . PHE A 1 199 ? 28.933 -8.396 18.843 1.00 45.88 199 PHE A O 1
ATOM 1550 N N . ARG A 1 200 ? 29.131 -10.158 20.238 1.00 45.22 200 ARG A N 1
ATOM 1551 C CA . ARG A 1 200 ? 29.408 -9.398 21.472 1.00 45.22 200 ARG A CA 1
ATOM 1552 C C . ARG A 1 200 ? 30.897 -9.117 21.630 1.00 45.22 200 ARG A C 1
ATOM 1554 O O . ARG A 1 200 ? 31.693 -10.038 21.338 1.00 45.22 200 ARG A O 1
#

Radius of gyration: 20.68 Å; chains: 1; bounding box: 55×30×66 Å

Sequence (200 aa):
MTDGPQPPDFDPELWITADGYDGRLYLLGNAHTHLGRIVVWSEAIKAATNVSKYEVTDASAASRRWIEGFLRGNEPGPAEYLGIDELAEADLDSDDPAYARWRAGLAEYYRTGTTPPLAPVPTVPFSEDATFSHVPWIWAGGQVWIWKDCAWVVADPQPALDGGLLAGTVCATRGYHEMDGSDERHEWCVECGETAELFR